Protein AF-A0A8J6EBF2-F1 (afdb_monomer)

Solvent-accessible surface area (backbone atoms only — not comparable to full-atom values): 12807 Å² total; per-residue (Å²): 137,85,84,81,81,80,80,80,77,78,78,72,75,75,70,76,76,70,51,72,82,44,42,64,33,52,6,48,46,52,35,49,52,37,60,69,44,47,62,85,55,97,62,67,37,19,37,41,39,54,35,36,52,66,49,37,49,63,51,49,40,70,70,53,51,50,55,56,46,73,70,47,63,38,69,55,42,42,53,33,21,73,74,48,38,73,31,79,50,69,48,40,34,34,21,24,48,35,80,40,78,41,99,86,71,47,80,46,70,48,50,17,66,39,55,43,56,38,52,85,101,62,10,54,51,43,53,38,60,73,33,70,74,61,47,20,24,39,42,38,42,25,48,41,35,76,42,61,88,41,34,41,21,82,94,38,96,51,20,42,51,60,50,47,69,70,84,49,62,65,87,78,39,76,35,46,36,34,36,20,40,38,68,30,77,88,52,68,86,44,63,59,67,62,50,47,56,36,49,51,57,38,36,77,77,23,47,36,32,31,28,80,44,51,61,38,41,60,31,61,56,96,88,41,76,37,61,72,56,71,52,130

Radius of gyration: 19.83 Å; Cα contacts (8 Å, |Δi|>4): 413; chains: 1; bounding box: 79×40×60 Å

Structure (mmCIF, N/CA/C/O backbone):
data_AF-A0A8J6EBF2-F1
#
_entry.id   AF-A0A8J6EBF2-F1
#
loop_
_atom_site.group_PDB
_atom_site.id
_atom_site.type_symbol
_atom_site.label_atom_id
_atom_site.label_alt_id
_atom_site.label_comp_id
_atom_site.label_asym_id
_atom_site.label_entity_id
_atom_site.label_seq_id
_atom_site.pdbx_PDB_ins_code
_atom_site.Cartn_x
_atom_site.Cartn_y
_atom_site.Cartn_z
_atom_site.occupancy
_atom_site.B_iso_or_equiv
_atom_site.auth_seq_id
_atom_site.auth_comp_id
_atom_site.auth_asym_id
_atom_site.auth_atom_id
_atom_site.pdbx_PDB_model_num
ATOM 1 N N . MET A 1 1 ? -59.201 14.664 33.087 1.00 39.03 1 MET A N 1
ATOM 2 C CA . MET A 1 1 ? -57.952 15.351 32.695 1.00 39.03 1 MET A CA 1
ATOM 3 C C . MET A 1 1 ? -56.908 14.286 32.394 1.00 39.03 1 MET A C 1
ATOM 5 O O . MET A 1 1 ? -56.433 13.642 33.316 1.00 39.03 1 MET A O 1
ATOM 9 N N . ARG A 1 2 ? -56.659 13.997 31.110 1.00 37.78 2 ARG A N 1
ATOM 10 C CA . ARG A 1 2 ? -55.640 13.030 30.673 1.00 37.78 2 ARG A CA 1
ATOM 11 C C . ARG A 1 2 ? -54.319 13.779 30.518 1.00 37.78 2 ARG A C 1
ATOM 13 O O . ARG A 1 2 ? -54.259 14.737 29.756 1.00 37.78 2 ARG A O 1
ATOM 20 N N . HIS A 1 3 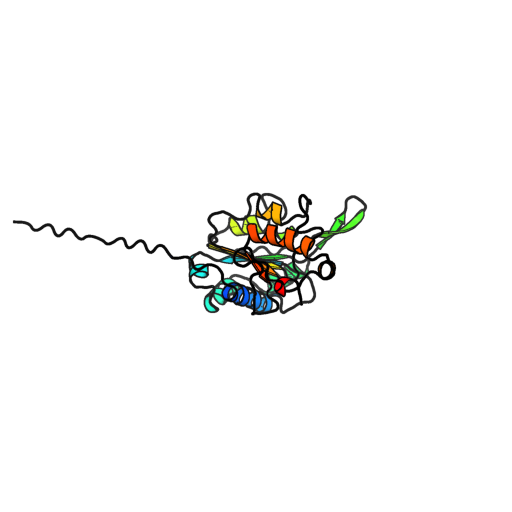? -53.302 13.376 31.270 1.00 39.72 3 HIS A N 1
ATOM 21 C CA . HIS A 1 3 ? -51.941 13.868 31.103 1.00 39.72 3 HIS A CA 1
ATOM 22 C C . HIS A 1 3 ? -51.264 13.085 29.982 1.00 39.72 3 HIS A C 1
ATOM 24 O O . HIS A 1 3 ? -51.039 11.882 30.093 1.00 39.72 3 HIS A O 1
ATOM 30 N N . THR A 1 4 ? -50.976 13.780 28.888 1.00 43.22 4 THR A N 1
ATOM 31 C CA . THR A 1 4 ? -50.130 13.290 27.805 1.00 43.22 4 THR A CA 1
ATOM 32 C C . THR A 1 4 ? -48.681 13.474 28.245 1.00 43.22 4 THR A C 1
ATOM 34 O O . THR A 1 4 ? -48.179 14.594 28.274 1.00 43.22 4 THR A O 1
ATOM 37 N N . ILE A 1 5 ? -48.018 12.387 28.643 1.00 48.09 5 ILE A N 1
ATOM 38 C CA . ILE A 1 5 ? -46.570 12.376 28.867 1.00 48.09 5 ILE A CA 1
ATOM 39 C C . ILE A 1 5 ? -45.918 12.322 27.486 1.00 48.09 5 ILE A C 1
ATOM 41 O O . ILE A 1 5 ? -45.990 11.312 26.790 1.00 48.09 5 ILE A O 1
ATOM 45 N N . LEU A 1 6 ? -45.335 13.445 27.076 1.00 44.88 6 LEU A N 1
ATOM 46 C CA . LEU A 1 6 ? -44.522 13.552 25.875 1.00 44.88 6 LEU A CA 1
ATOM 47 C C . LEU A 1 6 ? -43.132 12.992 26.211 1.00 44.88 6 LEU A C 1
ATOM 49 O O . LEU A 1 6 ? -42.289 13.685 26.779 1.00 44.88 6 LEU A O 1
ATOM 53 N N . THR A 1 7 ? -42.903 11.712 25.929 1.00 51.19 7 THR A N 1
ATOM 54 C CA . THR A 1 7 ? -41.581 11.089 26.048 1.00 51.19 7 THR A CA 1
ATOM 55 C C . THR A 1 7 ? -40.681 11.647 24.948 1.00 51.19 7 THR A C 1
ATOM 57 O O . THR A 1 7 ? -40.741 11.230 23.792 1.00 51.19 7 THR A O 1
ATOM 60 N N . LEU A 1 8 ? -39.859 12.631 25.313 1.00 44.47 8 LEU A N 1
ATOM 61 C CA . LEU A 1 8 ? -38.777 13.161 24.494 1.00 44.47 8 LEU A CA 1
ATOM 62 C C . LEU A 1 8 ? -37.697 12.068 24.380 1.00 44.47 8 LEU A C 1
ATOM 64 O O . LEU A 1 8 ? -36.791 11.971 25.206 1.00 44.47 8 LEU A O 1
ATOM 68 N N . LEU A 1 9 ? -37.840 11.182 23.392 1.00 48.22 9 LEU A N 1
ATOM 69 C CA . LEU A 1 9 ? -36.795 10.248 22.981 1.00 48.22 9 LEU A CA 1
ATOM 70 C C . LEU A 1 9 ? -35.624 11.077 22.455 1.00 48.22 9 LEU A C 1
ATOM 72 O O . LEU A 1 9 ? -35.619 11.539 21.316 1.00 48.22 9 LEU A O 1
ATOM 76 N N . CYS A 1 10 ? -34.653 11.292 23.336 1.00 44.84 10 CYS A N 1
ATOM 77 C CA . CYS A 1 10 ? -33.341 11.810 23.010 1.00 44.84 10 CYS A CA 1
ATOM 78 C C . CYS A 1 10 ? -32.687 10.807 22.047 1.00 44.84 10 CYS A C 1
ATOM 80 O O . CYS A 1 10 ? -32.039 9.850 22.468 1.00 44.84 10 CYS A O 1
ATOM 82 N N . LEU A 1 11 ? -32.915 10.992 20.743 1.00 43.38 11 LEU A N 1
ATOM 83 C CA . LEU A 1 11 ? -32.069 10.458 19.684 1.00 43.38 11 LEU A CA 1
ATOM 84 C C . LEU A 1 11 ? -30.725 11.164 19.828 1.00 43.38 11 LEU A C 1
ATOM 86 O O . LEU A 1 11 ? -30.407 12.125 19.130 1.00 43.38 11 LEU A O 1
ATOM 90 N N . TRP A 1 12 ? -29.958 10.706 20.813 1.00 44.56 12 TRP A N 1
ATOM 91 C CA . TRP A 1 12 ? -28.536 10.931 20.876 1.00 44.56 12 TRP A CA 1
ATOM 92 C C . TRP A 1 12 ? -27.981 10.154 19.692 1.00 44.56 12 TRP A C 1
ATOM 94 O O . TRP A 1 12 ? -27.706 8.957 19.758 1.00 44.56 12 TRP A O 1
ATOM 104 N N . SER A 1 13 ? -27.951 10.832 18.550 1.00 43.75 13 SER A N 1
ATOM 105 C CA . SER A 1 13 ? -27.127 10.471 17.421 1.00 43.75 13 SER A CA 1
ATOM 106 C C . SER A 1 13 ? -25.719 10.353 17.985 1.00 43.75 13 SER A C 1
ATOM 108 O O . SER A 1 13 ? -25.018 11.356 18.113 1.00 43.75 13 SER A O 1
ATOM 110 N N . CYS A 1 14 ? -25.319 9.144 18.385 1.00 47.34 14 CYS A N 1
ATOM 111 C CA . CYS A 1 14 ? -23.920 8.779 18.474 1.00 47.34 14 CYS A CA 1
ATOM 112 C C . CYS A 1 14 ? -23.381 8.990 17.064 1.00 47.34 14 CYS A C 1
ATOM 114 O O . CYS A 1 14 ? -23.392 8.089 16.228 1.00 47.34 14 CYS A O 1
ATOM 116 N N . ILE A 1 15 ? -22.969 10.223 16.776 1.00 51.66 15 ILE A N 1
ATOM 117 C CA . ILE A 1 15 ? -21.979 10.492 15.759 1.00 51.66 15 ILE A CA 1
ATOM 118 C C . ILE A 1 15 ? -20.800 9.684 16.272 1.00 51.66 15 ILE A C 1
ATOM 120 O O . ILE A 1 15 ? -20.135 10.103 17.217 1.00 51.66 15 ILE A O 1
ATOM 124 N N . LEU A 1 16 ? -20.646 8.463 15.753 1.00 51.97 16 LEU A N 1
ATOM 125 C CA . LEU A 1 16 ? -19.446 7.669 15.936 1.00 51.97 16 LEU A CA 1
ATOM 126 C C . LEU A 1 16 ? -18.312 8.606 15.535 1.00 51.97 16 LEU A C 1
ATOM 128 O O . LEU A 1 16 ? -18.129 8.889 14.351 1.00 51.97 16 LEU A O 1
ATOM 132 N N . GLN A 1 17 ? -17.641 9.193 16.526 1.00 52.22 17 GLN A N 1
ATOM 133 C CA . GLN A 1 17 ? -16.432 9.951 16.290 1.00 52.22 17 GLN A CA 1
ATOM 134 C C . GLN A 1 17 ? -15.427 8.916 15.831 1.00 52.22 17 GLN A C 1
ATOM 136 O O . GLN A 1 17 ? -14.888 8.146 16.622 1.00 52.22 17 GLN A O 1
ATOM 141 N N . VAL A 1 18 ? -15.274 8.844 14.517 1.00 57.03 18 VAL A N 1
ATOM 142 C CA . VAL A 1 18 ? -14.306 7.965 13.895 1.00 57.03 18 VAL A CA 1
ATOM 143 C C . VAL A 1 18 ? -12.942 8.454 14.340 1.00 57.03 18 VAL A C 1
ATOM 145 O O . VAL A 1 18 ? -12.570 9.601 14.086 1.00 57.03 18 VAL A O 1
ATOM 148 N N . THR A 1 19 ? -12.213 7.591 15.029 1.00 68.81 19 THR A N 1
ATOM 149 C CA . THR A 1 19 ? -10.825 7.829 15.391 1.00 68.81 19 THR A CA 1
ATOM 150 C C . THR A 1 19 ? -9.968 7.652 14.135 1.00 68.81 19 THR A C 1
ATOM 152 O O . THR A 1 19 ? -9.990 6.578 13.528 1.00 68.81 19 THR A O 1
ATOM 155 N N . PRO A 1 20 ? -9.224 8.686 13.697 1.00 85.62 20 PRO A N 1
ATOM 156 C CA . PRO A 1 20 ? -8.279 8.529 12.600 1.00 85.62 20 PRO A CA 1
ATOM 157 C C . PRO A 1 20 ? -7.250 7.432 12.907 1.00 85.62 20 PRO A C 1
ATOM 159 O O . PRO A 1 20 ? -6.897 7.181 14.064 1.00 85.62 20 PRO A O 1
ATOM 162 N N . LEU A 1 21 ? -6.732 6.787 11.866 1.00 93.38 21 LEU A N 1
ATOM 163 C CA . LEU A 1 21 ? -5.609 5.871 11.957 1.00 93.38 21 LEU A CA 1
ATOM 164 C C . LEU A 1 21 ? -4.382 6.620 12.487 1.00 93.38 21 LEU A C 1
ATOM 166 O O . LEU A 1 21 ? -3.811 7.500 11.837 1.00 93.38 21 LEU A O 1
ATOM 170 N N . THR A 1 22 ? -3.958 6.234 13.684 1.00 95.38 22 THR A N 1
ATOM 171 C CA . THR A 1 22 ? -2.720 6.698 14.300 1.00 95.38 22 THR A CA 1
ATOM 172 C C . THR A 1 22 ? -1.547 5.847 13.824 1.00 95.38 22 THR A C 1
ATOM 174 O O . THR A 1 22 ? -1.714 4.758 13.266 1.00 95.38 22 THR A O 1
ATOM 177 N N . GLU A 1 23 ? -0.335 6.316 14.091 1.00 97.06 23 GLU A N 1
ATOM 178 C CA . GLU A 1 23 ? 0.897 5.558 13.908 1.00 97.06 23 GLU A CA 1
ATOM 179 C C . GLU A 1 23 ? 0.840 4.203 14.630 1.00 97.06 23 GLU A C 1
ATOM 181 O O . GLU A 1 23 ? 1.284 3.196 14.081 1.00 97.06 23 GLU A O 1
ATOM 186 N N . GLU A 1 24 ? 0.243 4.154 15.824 1.00 96.44 24 GLU A N 1
ATOM 187 C CA . GLU A 1 24 ? 0.079 2.921 16.598 1.00 96.44 24 GLU A CA 1
ATOM 188 C C . GLU A 1 24 ? -0.880 1.938 15.909 1.00 96.44 24 GLU A C 1
ATOM 190 O O . GLU A 1 24 ? -0.590 0.741 15.835 1.00 96.44 24 GLU A O 1
ATOM 195 N N . HIS A 1 25 ? -2.007 2.420 15.370 1.00 96.50 25 HIS A N 1
ATOM 196 C CA . HIS A 1 25 ? -2.958 1.579 14.634 1.00 96.50 25 HIS A CA 1
ATOM 197 C C . HIS A 1 25 ? -2.294 0.957 13.398 1.00 96.50 25 HIS A C 1
ATOM 199 O O . HIS A 1 25 ? -2.348 -0.260 13.201 1.00 96.50 25 HIS A O 1
ATOM 205 N N . VAL A 1 26 ? -1.622 1.786 12.591 1.00 97.69 26 VAL A N 1
ATOM 206 C CA . VAL A 1 26 ? -0.942 1.342 11.366 1.00 97.69 26 VAL A CA 1
ATOM 207 C C . VAL A 1 26 ? 0.214 0.399 11.699 1.00 97.69 26 VAL A C 1
ATOM 209 O O . VAL A 1 26 ? 0.353 -0.645 11.059 1.00 97.69 26 VAL A O 1
ATOM 212 N N . GLY A 1 27 ? 1.011 0.708 12.722 1.00 97.38 27 GLY A N 1
ATOM 213 C CA . GLY A 1 27 ? 2.155 -0.105 13.136 1.00 97.38 27 GLY A CA 1
ATOM 214 C C . GLY A 1 27 ? 1.764 -1.465 13.669 1.00 97.38 27 GLY A C 1
ATOM 215 O O . GLY A 1 27 ? 2.301 -2.476 13.220 1.00 97.38 27 GLY A O 1
ATOM 216 N N . ARG A 1 28 ? 0.760 -1.521 14.545 1.00 97.00 28 ARG A N 1
ATOM 217 C CA . ARG A 1 28 ? 0.231 -2.787 15.062 1.00 97.00 28 ARG A CA 1
ATOM 218 C C . ARG A 1 28 ? -0.312 -3.663 13.940 1.00 97.00 28 ARG A C 1
ATOM 220 O O . ARG A 1 28 ? 0.045 -4.836 13.865 1.00 97.00 28 ARG A O 1
ATOM 227 N N . ALA A 1 29 ? -1.149 -3.097 13.067 1.00 97.38 29 ALA A N 1
ATOM 228 C CA . ALA A 1 29 ? -1.748 -3.836 11.965 1.00 97.38 29 ALA A CA 1
ATOM 229 C C . ALA A 1 29 ? -0.672 -4.360 11.009 1.00 97.38 29 ALA A C 1
ATOM 231 O O . ALA A 1 29 ? -0.606 -5.561 10.753 1.00 97.38 29 ALA A O 1
ATOM 232 N N . THR A 1 30 ? 0.198 -3.480 10.513 1.00 96.69 30 THR A N 1
ATOM 233 C CA . THR A 1 30 ? 1.202 -3.854 9.508 1.00 96.69 30 THR A CA 1
ATOM 234 C C . THR A 1 30 ? 2.207 -4.866 10.033 1.00 96.69 30 THR A C 1
ATOM 236 O O . THR A 1 30 ? 2.460 -5.869 9.368 1.00 96.69 30 THR A O 1
ATOM 239 N N . TYR A 1 31 ? 2.692 -4.675 11.259 1.00 96.25 31 TYR A N 1
ATOM 240 C CA . TYR A 1 31 ? 3.559 -5.642 11.916 1.00 96.25 31 TYR A CA 1
ATOM 241 C C . TYR A 1 31 ? 2.861 -6.991 12.105 1.00 96.25 31 TYR A C 1
ATOM 243 O O . TYR A 1 31 ? 3.439 -8.027 11.793 1.00 96.25 31 TYR A O 1
ATOM 251 N N . TYR A 1 32 ? 1.606 -7.004 12.562 1.00 96.75 32 TYR A N 1
ATOM 252 C CA . TYR A 1 32 ? 0.869 -8.250 12.752 1.00 96.75 32 TYR A CA 1
ATOM 253 C C . TYR A 1 32 ? 0.694 -9.023 11.435 1.00 96.75 32 TYR A C 1
ATOM 255 O O . TYR A 1 32 ? 1.038 -10.203 11.377 1.00 96.75 32 TYR A O 1
ATOM 263 N N . PHE A 1 33 ? 0.221 -8.372 10.366 1.00 96.06 33 PHE A N 1
ATOM 264 C CA . PHE A 1 33 ? 0.046 -9.024 9.061 1.00 96.06 33 PHE A CA 1
ATOM 265 C C . PHE A 1 33 ? 1.369 -9.526 8.476 1.00 96.06 33 PHE A C 1
ATOM 267 O O . PHE A 1 33 ? 1.426 -10.668 8.014 1.00 96.06 33 PHE A O 1
ATOM 274 N N . ASP A 1 34 ? 2.434 -8.722 8.546 1.00 93.88 34 ASP A N 1
ATOM 275 C CA . ASP A 1 34 ? 3.767 -9.157 8.132 1.00 93.88 34 ASP A CA 1
ATOM 276 C C . ASP A 1 34 ? 4.211 -10.396 8.921 1.00 93.88 34 ASP A C 1
ATOM 278 O O . ASP A 1 34 ? 4.542 -11.407 8.310 1.00 93.88 34 ASP A O 1
ATOM 282 N N . GLN A 1 35 ? 4.129 -10.400 10.253 1.00 93.31 35 GLN A N 1
ATOM 283 C CA . GLN A 1 35 ? 4.569 -11.543 11.063 1.00 93.31 35 GLN A CA 1
ATOM 284 C C . GLN A 1 35 ? 3.742 -12.818 10.839 1.00 93.31 35 GLN A C 1
ATOM 286 O O . GLN A 1 35 ? 4.292 -13.921 10.881 1.00 93.31 35 GLN A O 1
ATOM 291 N N . GLN A 1 36 ? 2.437 -12.702 10.590 1.00 95.12 36 GLN A N 1
ATOM 292 C CA . GLN A 1 36 ? 1.593 -13.879 10.364 1.00 95.12 36 GLN A CA 1
ATOM 293 C C . GLN A 1 36 ? 1.764 -14.477 8.963 1.00 95.12 36 GLN A C 1
ATOM 295 O O . GLN A 1 36 ? 1.732 -15.699 8.819 1.00 95.12 36 GLN A O 1
ATOM 300 N N . ILE A 1 37 ? 1.955 -13.639 7.941 1.00 94.31 37 ILE A N 1
ATOM 301 C CA . ILE A 1 37 ? 1.936 -14.074 6.538 1.00 94.31 37 ILE A CA 1
ATOM 302 C C . ILE A 1 37 ? 3.348 -14.149 5.960 1.00 94.31 37 ILE A C 1
ATOM 304 O O . ILE A 1 37 ? 3.751 -15.176 5.413 1.00 94.31 37 ILE A O 1
ATOM 308 N N . PHE A 1 38 ? 4.102 -13.057 6.067 1.00 90.50 38 PHE A N 1
ATOM 309 C CA . PHE A 1 38 ? 5.322 -12.846 5.296 1.00 90.50 38 PHE A CA 1
ATOM 310 C C . PHE A 1 38 ? 6.600 -13.052 6.103 1.00 90.50 38 PHE A C 1
ATOM 312 O O . PHE A 1 38 ? 7.620 -13.311 5.490 1.00 90.50 38 PHE A O 1
ATOM 319 N N . ARG A 1 39 ? 6.591 -12.975 7.439 1.00 85.00 39 ARG A N 1
ATOM 320 C CA . ARG A 1 39 ? 7.741 -13.221 8.335 1.00 85.00 39 ARG A CA 1
ATOM 321 C C . ARG A 1 39 ? 9.067 -12.630 7.827 1.00 85.00 39 ARG A C 1
ATOM 323 O O . ARG A 1 39 ? 10.092 -13.308 7.884 1.00 85.00 39 ARG A O 1
ATOM 330 N N . ASN A 1 40 ? 9.065 -11.401 7.303 1.00 66.19 40 ASN A N 1
ATOM 331 C CA . ASN A 1 40 ? 10.261 -10.759 6.731 1.00 66.19 40 ASN A CA 1
ATOM 332 C C . ASN A 1 40 ? 10.945 -11.550 5.592 1.00 66.19 40 ASN A C 1
ATOM 334 O O . ASN A 1 40 ? 12.171 -11.555 5.476 1.00 66.19 40 ASN A O 1
ATOM 338 N N . GLN A 1 41 ? 10.170 -12.256 4.769 1.00 68.19 41 GLN A N 1
ATOM 339 C CA . GLN A 1 41 ? 10.675 -13.032 3.634 1.00 68.19 41 GLN A CA 1
ATOM 340 C C . GLN A 1 41 ? 11.335 -12.160 2.546 1.00 68.19 41 GLN A C 1
ATOM 342 O O . GLN A 1 41 ? 11.192 -10.943 2.499 1.00 68.19 41 GLN A O 1
ATOM 347 N N . TRP A 1 42 ? 12.082 -12.827 1.664 1.00 62.69 42 TRP A N 1
ATOM 348 C CA . TRP A 1 42 ? 13.264 -12.313 0.956 1.00 62.69 42 TRP A CA 1
ATOM 349 C C . TRP A 1 42 ? 12.959 -11.457 -0.284 1.00 62.69 42 TRP A C 1
ATOM 351 O O . TRP A 1 42 ? 13.880 -10.988 -0.948 1.00 62.69 42 TRP A O 1
ATOM 361 N N . ALA A 1 43 ? 11.682 -11.274 -0.616 1.00 76.06 43 ALA A N 1
ATOM 362 C CA . ALA A 1 43 ? 11.237 -10.585 -1.821 1.00 76.06 43 ALA A CA 1
ATOM 363 C C . ALA A 1 43 ? 10.374 -9.369 -1.474 1.00 76.06 43 ALA A C 1
ATOM 365 O O . ALA A 1 43 ? 9.650 -9.367 -0.481 1.00 76.06 43 ALA A O 1
ATOM 366 N N . GLN A 1 44 ? 10.434 -8.342 -2.324 1.00 90.12 44 GLN A N 1
ATOM 367 C CA . GLN A 1 44 ? 9.489 -7.226 -2.294 1.00 90.12 44 GLN A CA 1
ATOM 368 C C . GLN A 1 44 ? 8.055 -7.762 -2.385 1.00 90.12 44 GLN A C 1
ATOM 370 O O . GLN A 1 44 ? 7.780 -8.694 -3.140 1.00 90.12 44 GLN A O 1
ATOM 375 N N . TYR A 1 45 ? 7.140 -7.162 -1.634 1.00 95.81 45 TYR A N 1
ATOM 376 C CA . TYR A 1 45 ? 5.716 -7.458 -1.714 1.00 95.81 45 TYR A CA 1
ATOM 377 C C . TYR A 1 45 ? 4.905 -6.243 -1.271 1.00 95.81 45 TYR A C 1
ATOM 379 O O . TYR A 1 45 ? 5.416 -5.345 -0.597 1.00 95.81 45 TYR A O 1
ATOM 387 N N . ALA A 1 46 ? 3.628 -6.245 -1.632 1.00 97.56 46 ALA A N 1
ATOM 388 C CA . ALA A 1 46 ? 2.653 -5.289 -1.147 1.00 97.56 46 ALA A CA 1
ATOM 389 C C . ALA A 1 46 ? 1.321 -5.992 -0.876 1.00 97.56 46 ALA A C 1
ATOM 391 O O . ALA A 1 46 ? 1.001 -7.010 -1.498 1.00 97.56 46 ALA A O 1
ATOM 392 N N . TYR A 1 47 ? 0.535 -5.440 0.040 1.00 98.12 47 TYR A N 1
ATOM 393 C CA . TYR A 1 47 ? -0.834 -5.877 0.280 1.00 98.12 47 TYR A CA 1
ATOM 394 C C . TYR A 1 47 ? -1.739 -4.691 0.579 1.00 98.12 47 TYR A C 1
ATOM 396 O O . TYR A 1 47 ? -1.309 -3.652 1.077 1.00 98.12 47 TYR A O 1
ATOM 404 N N . PHE A 1 48 ? -3.022 -4.873 0.310 1.00 98.19 48 PHE A N 1
ATOM 405 C CA . PHE A 1 48 ? -4.064 -3.931 0.672 1.00 98.19 48 PHE A CA 1
ATOM 406 C C . PHE A 1 48 ? -5.089 -4.664 1.523 1.00 98.19 48 PHE A C 1
ATOM 408 O O . PHE A 1 48 ? -5.634 -5.682 1.095 1.00 98.19 48 PHE A O 1
ATOM 415 N N . VAL A 1 49 ? -5.341 -4.156 2.724 1.00 98.06 49 VAL A N 1
ATOM 416 C CA . VAL A 1 49 ? -6.303 -4.720 3.672 1.00 98.06 49 VAL A CA 1
ATOM 417 C C . VAL A 1 49 ? -7.380 -3.690 3.983 1.00 98.06 49 VAL A C 1
ATOM 419 O O . VAL A 1 49 ? -7.093 -2.500 4.140 1.00 98.06 49 VAL A O 1
ATOM 422 N N . LYS A 1 50 ? -8.629 -4.153 4.061 1.00 96.50 50 LYS A N 1
ATOM 423 C CA . LYS A 1 50 ? -9.768 -3.326 4.468 1.00 96.50 50 LYS A CA 1
ATOM 424 C C . LYS A 1 50 ? -10.315 -3.749 5.827 1.00 96.50 50 LYS A C 1
ATOM 426 O O . LYS A 1 50 ? -10.317 -4.934 6.172 1.00 96.50 50 LYS A O 1
ATOM 431 N N . PHE A 1 51 ? -10.840 -2.763 6.542 1.00 96.56 51 PHE A N 1
ATOM 432 C CA . PHE A 1 51 ? -11.519 -2.899 7.825 1.00 96.56 51 PHE A CA 1
ATOM 433 C C . PHE A 1 51 ? -12.876 -2.205 7.756 1.00 96.56 51 PHE A C 1
ATOM 435 O O . PHE A 1 51 ? -13.034 -1.230 7.028 1.00 96.56 51 PHE A O 1
ATOM 442 N N . THR A 1 52 ? -13.864 -2.708 8.482 1.00 95.38 52 THR A N 1
ATOM 443 C CA . THR A 1 52 ? -15.181 -2.087 8.674 1.00 95.38 52 THR A CA 1
ATOM 444 C C . THR A 1 52 ? -15.074 -0.847 9.560 1.00 95.38 52 THR A C 1
ATOM 446 O O . THR A 1 52 ? -14.100 -0.677 10.287 1.00 95.38 52 THR A O 1
ATOM 449 N N . GLY A 1 53 ? -16.092 0.019 9.535 1.00 93.38 53 GLY A N 1
ATOM 450 C CA . GLY A 1 53 ? -16.111 1.228 10.372 1.00 93.38 53 GLY A CA 1
ATOM 451 C C . GLY A 1 53 ? -16.010 0.942 11.874 1.00 93.38 53 GLY A C 1
ATOM 452 O O . GLY A 1 53 ? -15.354 1.694 12.590 1.00 93.38 53 GLY A O 1
ATOM 453 N N . GLU A 1 54 ? -16.596 -0.162 12.344 1.00 92.88 54 GLU A N 1
ATOM 454 C CA . GLU A 1 54 ? -16.508 -0.599 13.743 1.00 92.88 54 GLU A CA 1
ATOM 455 C C . GLU A 1 54 ? -15.077 -1.010 14.115 1.00 92.88 54 GLU A C 1
ATOM 457 O O . GLU A 1 54 ? -14.521 -0.513 15.093 1.00 92.88 54 GLU A O 1
ATOM 462 N N . GLU A 1 55 ? -14.441 -1.842 13.285 1.00 95.06 55 GLU A N 1
ATOM 463 C CA . GLU A 1 55 ? -13.055 -2.285 13.485 1.00 95.06 55 GLU A CA 1
ATOM 464 C C . GLU A 1 55 ? -12.073 -1.100 13.510 1.00 95.06 55 GLU A C 1
ATOM 466 O O . GLU A 1 55 ? -11.159 -1.068 14.337 1.00 95.06 55 GLU A O 1
ATOM 471 N N . CYS A 1 56 ? -12.284 -0.107 12.640 1.00 93.94 56 CYS A N 1
ATOM 472 C CA . CYS A 1 56 ? -11.478 1.113 12.592 1.00 93.94 56 CYS A CA 1
ATOM 473 C C . CYS A 1 56 ? -11.673 1.978 13.837 1.00 93.94 56 CYS A C 1
ATOM 475 O O . CYS A 1 56 ? -10.696 2.382 14.462 1.00 93.94 56 CYS A O 1
ATOM 477 N N . SER A 1 57 ? -12.930 2.214 14.225 1.00 90.19 57 SER A N 1
ATOM 478 C CA . SER A 1 57 ? -13.276 3.050 15.384 1.00 90.19 57 SER A CA 1
ATOM 479 C C . SER A 1 57 ? -12.787 2.432 16.701 1.00 90.19 57 SER A C 1
ATOM 481 O O . SER A 1 57 ? -12.439 3.150 17.636 1.00 90.19 57 SER A O 1
ATOM 483 N N . GLY A 1 58 ? -12.690 1.099 16.753 1.00 88.75 58 GLY A N 1
ATOM 484 C CA . GLY A 1 58 ? -12.072 0.348 17.846 1.00 88.75 58 GLY A CA 1
ATOM 485 C C . GLY A 1 58 ? -10.541 0.428 17.907 1.00 88.75 58 GLY A C 1
ATOM 486 O O . GLY A 1 58 ? -9.948 -0.198 18.783 1.00 88.75 58 GLY A O 1
ATOM 487 N N . GLY A 1 59 ? -9.881 1.156 16.999 1.00 90.44 59 GLY A N 1
ATOM 488 C CA . GLY A 1 59 ? -8.431 1.374 17.013 1.00 90.44 59 GLY A CA 1
ATOM 489 C C . GLY A 1 59 ? -7.594 0.176 16.557 1.00 90.44 59 GLY A C 1
ATOM 490 O O . GLY A 1 59 ? -6.431 0.049 16.942 1.00 90.44 59 GLY A O 1
ATOM 491 N N . LEU A 1 60 ? -8.174 -0.732 15.759 1.00 94.31 60 LEU A N 1
ATOM 492 C CA . LEU A 1 60 ? -7.485 -1.921 15.234 1.00 94.31 60 LEU A CA 1
ATOM 493 C C . LEU A 1 60 ? -6.751 -2.725 16.327 1.00 94.31 60 LEU A C 1
ATOM 495 O O . LEU A 1 60 ? -5.582 -3.092 16.182 1.00 94.31 60 LEU A O 1
ATOM 499 N N . GLN A 1 61 ? -7.434 -2.983 17.446 1.00 95.19 61 GLN A N 1
ATOM 500 C CA . GLN A 1 61 ? -6.895 -3.787 18.545 1.00 95.19 61 GLN A CA 1
ATOM 501 C C . GLN A 1 61 ? -6.510 -5.206 18.100 1.00 95.19 61 GLN A C 1
ATOM 503 O O . GLN A 1 61 ? -6.951 -5.713 17.070 1.00 95.19 61 GLN A O 1
ATOM 508 N N . LEU A 1 62 ? -5.674 -5.883 18.892 1.00 95.62 62 LEU A N 1
ATOM 509 C CA . LEU A 1 62 ? -5.119 -7.187 18.513 1.00 95.62 62 LEU A CA 1
ATOM 510 C C . LEU A 1 62 ? -6.197 -8.253 18.251 1.00 95.62 62 LEU A C 1
ATOM 512 O O . LEU A 1 62 ? -6.065 -9.016 17.300 1.00 95.62 62 LEU A O 1
ATOM 516 N N . ASN A 1 63 ? -7.265 -8.287 19.047 1.00 96.62 63 ASN A N 1
ATOM 517 C CA . ASN A 1 63 ? -8.401 -9.191 18.840 1.00 96.62 63 ASN A CA 1
ATOM 518 C C . ASN A 1 63 ? -9.110 -8.937 17.497 1.00 96.62 63 ASN A C 1
ATOM 520 O O . ASN A 1 63 ? -9.454 -9.886 16.798 1.00 96.62 63 ASN A O 1
ATOM 524 N N . VAL A 1 64 ? -9.262 -7.669 17.100 1.00 96.19 64 VAL A N 1
ATOM 525 C CA . VAL A 1 64 ? -9.789 -7.288 15.782 1.00 96.19 64 VAL A CA 1
ATOM 526 C C . VAL A 1 64 ? -8.867 -7.799 14.676 1.00 96.19 64 VAL A C 1
ATOM 528 O O . VAL A 1 64 ? -9.322 -8.441 13.733 1.00 96.19 64 VAL A O 1
ATOM 531 N N . LEU A 1 65 ? -7.555 -7.585 14.804 1.00 97.50 65 LEU A N 1
ATOM 532 C CA . LEU A 1 65 ? -6.579 -8.068 13.821 1.00 97.50 65 LEU A CA 1
ATOM 533 C C . LEU A 1 65 ? -6.585 -9.599 13.706 1.00 97.50 65 LEU A C 1
ATOM 535 O O . LEU A 1 65 ? -6.531 -10.125 12.595 1.00 97.50 65 LEU A O 1
ATOM 539 N N . GLN A 1 66 ? -6.705 -10.311 14.829 1.00 97.31 66 GLN A N 1
ATOM 540 C CA . GLN A 1 66 ? -6.846 -11.769 14.872 1.00 97.31 66 GLN A CA 1
ATOM 541 C C . GLN A 1 66 ? -8.123 -12.239 14.169 1.00 97.31 66 GLN A C 1
ATOM 543 O O . GLN A 1 66 ? -8.073 -13.187 13.389 1.00 97.31 66 GLN A O 1
ATOM 548 N N . GLN A 1 67 ? -9.254 -11.563 14.385 1.00 95.88 67 GLN A N 1
ATOM 549 C CA . GLN A 1 67 ? -10.514 -11.875 13.710 1.00 95.88 67 GLN A CA 1
ATOM 550 C C . GLN A 1 67 ? -10.420 -11.653 12.194 1.00 95.88 67 GLN A C 1
ATOM 552 O O . GLN A 1 67 ? -10.837 -12.510 11.411 1.00 95.88 67 GLN A O 1
ATOM 557 N N . VAL A 1 68 ? -9.843 -10.529 11.757 1.00 96.12 68 VAL A N 1
ATOM 558 C CA . VAL A 1 68 ? -9.626 -10.259 10.327 1.00 96.12 68 VAL A CA 1
ATOM 559 C C . VAL A 1 68 ? -8.694 -11.305 9.720 1.00 96.12 68 VAL A C 1
ATOM 561 O O . VAL A 1 68 ? -8.993 -11.837 8.652 1.00 96.12 68 VAL A O 1
ATOM 564 N N . MET A 1 69 ? -7.609 -11.653 10.413 1.00 96.06 69 MET A N 1
ATOM 565 C CA . MET A 1 69 ? -6.683 -12.706 9.995 1.00 96.06 69 MET A CA 1
ATOM 566 C C . MET A 1 69 ? -7.334 -14.088 9.956 1.00 96.06 69 MET A C 1
ATOM 568 O O . MET A 1 69 ? -7.017 -14.870 9.073 1.00 96.06 69 MET A O 1
ATOM 572 N N . GLY A 1 70 ? -8.293 -14.385 10.835 1.00 94.56 70 GLY A N 1
ATOM 573 C CA . GLY A 1 70 ? -9.073 -15.625 10.779 1.00 94.56 70 GLY A CA 1
ATOM 574 C C . GLY A 1 70 ? -9.851 -15.802 9.467 1.00 94.56 70 GLY A C 1
ATOM 575 O O . GLY A 1 70 ? -10.179 -16.925 9.096 1.00 94.56 70 GLY A O 1
ATOM 576 N N . ASN A 1 71 ? -10.093 -14.711 8.731 1.00 91.62 71 ASN A N 1
ATOM 577 C CA . ASN A 1 71 ? -10.703 -14.711 7.397 1.00 91.62 71 ASN A CA 1
ATOM 578 C C . ASN A 1 71 ? -9.668 -14.677 6.255 1.00 91.62 71 ASN A C 1
ATOM 580 O O . ASN A 1 71 ? -10.028 -14.510 5.089 1.00 91.62 71 ASN A O 1
ATOM 584 N N . ILE A 1 72 ? -8.378 -14.787 6.574 1.00 95.19 72 ILE A N 1
ATOM 585 C CA . ILE A 1 72 ? -7.270 -14.758 5.624 1.00 95.19 72 ILE A CA 1
ATOM 586 C C . ILE A 1 72 ? -6.469 -16.046 5.795 1.00 95.19 72 ILE A C 1
ATOM 588 O O . ILE A 1 72 ? -5.861 -16.302 6.831 1.00 95.19 72 ILE A O 1
ATOM 592 N N . ASN A 1 73 ? -6.415 -16.861 4.745 1.00 94.88 73 ASN A N 1
ATOM 593 C CA . ASN A 1 73 ? -5.564 -18.042 4.759 1.00 94.88 73 ASN A CA 1
ATOM 594 C C . ASN A 1 73 ? -4.106 -17.625 4.505 1.00 94.88 73 ASN A C 1
ATOM 596 O O . ASN A 1 73 ? -3.668 -17.529 3.363 1.00 94.88 73 ASN A O 1
ATOM 600 N N . ALA A 1 74 ? -3.348 -17.374 5.575 1.00 95.12 74 ALA A N 1
ATOM 601 C CA . ALA A 1 74 ? -1.967 -16.891 5.493 1.00 95.12 74 ALA A CA 1
ATOM 602 C C . ALA A 1 74 ? -1.049 -17.787 4.636 1.00 95.12 74 ALA A C 1
ATOM 604 O O . ALA A 1 74 ? -0.216 -17.279 3.883 1.00 95.12 74 ALA A O 1
ATOM 605 N N . ALA A 1 75 ? -1.219 -19.113 4.708 1.00 95.38 75 ALA A N 1
ATOM 606 C CA . ALA A 1 75 ? -0.446 -20.051 3.896 1.00 95.38 75 ALA A CA 1
ATOM 607 C C . ALA A 1 75 ? -0.776 -19.910 2.403 1.00 95.38 75 ALA A C 1
ATOM 609 O O . ALA A 1 75 ? 0.121 -19.966 1.560 1.00 95.38 75 ALA A O 1
ATOM 610 N N . ASP A 1 76 ? -2.050 -19.685 2.083 1.00 96.75 76 ASP A N 1
ATOM 611 C CA . ASP A 1 76 ? -2.509 -19.466 0.717 1.00 96.75 76 ASP A CA 1
ATOM 612 C C . ASP A 1 76 ? -2.034 -18.126 0.143 1.00 96.75 76 ASP A C 1
ATOM 614 O O . ASP A 1 76 ? -1.538 -18.081 -0.986 1.00 96.75 76 ASP A O 1
ATOM 618 N N . VAL A 1 77 ? -2.084 -17.055 0.948 1.00 96.81 77 VAL A N 1
ATOM 619 C CA . VAL A 1 77 ? -1.511 -15.748 0.587 1.00 96.81 77 VAL A CA 1
ATOM 620 C C . VAL A 1 77 ? -0.038 -15.914 0.236 1.00 96.81 77 VAL A C 1
ATOM 622 O O . VAL A 1 77 ? 0.388 -15.534 -0.854 1.00 96.81 77 VAL A O 1
ATOM 625 N N . LEU A 1 78 ? 0.741 -16.522 1.136 1.00 94.94 78 LEU A N 1
ATOM 626 C CA . LEU A 1 78 ? 2.180 -16.679 0.953 1.00 94.94 78 LEU A CA 1
ATOM 627 C C . LEU A 1 78 ? 2.504 -17.521 -0.286 1.00 94.94 78 LEU A C 1
ATOM 629 O O . LEU A 1 78 ? 3.385 -17.156 -1.064 1.00 94.94 78 LEU A O 1
ATOM 633 N N . ARG A 1 79 ? 1.797 -18.638 -0.485 1.00 95.38 79 ARG A N 1
ATOM 634 C CA . ARG A 1 79 ? 1.972 -19.520 -1.646 1.00 95.38 79 ARG A CA 1
ATOM 635 C C . ARG A 1 79 ? 1.681 -18.789 -2.958 1.00 95.38 79 ARG A C 1
ATOM 637 O O . ARG A 1 79 ? 2.498 -18.861 -3.871 1.00 95.38 79 ARG A O 1
ATOM 644 N N . THR A 1 80 ? 0.559 -18.077 -3.029 1.00 96.56 80 THR A N 1
ATOM 645 C CA . THR A 1 80 ? 0.106 -17.362 -4.234 1.00 96.56 80 THR A CA 1
ATOM 646 C C . THR A 1 80 ? 1.038 -16.206 -4.587 1.00 96.56 80 THR A C 1
ATOM 648 O O . THR A 1 80 ? 1.476 -16.072 -5.727 1.00 96.56 80 THR A O 1
ATOM 651 N N . VAL A 1 81 ? 1.417 -15.404 -3.589 1.00 95.38 81 VAL A N 1
ATOM 652 C CA . VAL A 1 81 ? 2.338 -14.279 -3.782 1.00 95.38 81 VAL A CA 1
ATOM 653 C C . VAL A 1 81 ? 3.715 -14.770 -4.242 1.00 95.38 81 VAL A C 1
ATOM 655 O O . VAL A 1 81 ? 4.297 -14.192 -5.159 1.00 95.38 81 VAL A O 1
ATOM 658 N N . ARG A 1 82 ? 4.221 -15.872 -3.669 1.00 92.44 82 ARG A N 1
ATOM 659 C CA . ARG A 1 82 ? 5.506 -16.471 -4.071 1.00 92.44 82 ARG A CA 1
ATOM 660 C C . ARG A 1 82 ? 5.499 -17.064 -5.474 1.00 92.44 82 ARG A C 1
ATOM 662 O O . ARG A 1 82 ? 6.541 -17.054 -6.118 1.00 92.44 82 ARG A O 1
ATOM 669 N N . SER A 1 83 ? 4.365 -17.574 -5.955 1.00 92.81 83 SER A N 1
ATOM 670 C CA . SER A 1 83 ? 4.264 -18.063 -7.336 1.00 92.81 83 SER A CA 1
ATOM 671 C C . SER A 1 83 ? 4.183 -16.930 -8.363 1.00 92.81 83 SER A C 1
ATOM 673 O O . SER A 1 83 ? 4.054 -17.197 -9.553 1.00 92.81 83 SER A O 1
ATOM 675 N N . GLY A 1 84 ? 4.231 -15.669 -7.919 1.00 92.62 84 GLY A N 1
ATOM 676 C CA . GLY A 1 84 ? 4.098 -14.501 -8.777 1.00 92.62 84 GLY A CA 1
ATOM 677 C C . GLY A 1 84 ? 2.650 -14.177 -9.132 1.00 92.62 84 GLY A C 1
ATOM 678 O O . GLY A 1 84 ? 2.425 -13.265 -9.922 1.00 92.62 84 GLY A O 1
ATOM 679 N N . GLU A 1 85 ? 1.661 -14.848 -8.547 1.00 96.38 85 GLU A N 1
ATOM 680 C CA . GLU A 1 85 ? 0.244 -14.549 -8.760 1.00 96.38 85 GLU A CA 1
ATOM 681 C C . GLU A 1 85 ? -0.264 -13.509 -7.750 1.00 96.38 85 GLU A C 1
ATOM 683 O O . GLU A 1 85 ? 0.435 -13.132 -6.805 1.00 96.38 85 GLU A O 1
ATOM 688 N N . ILE A 1 86 ? -1.460 -12.972 -7.996 1.00 98.12 86 ILE A N 1
ATOM 689 C CA . ILE A 1 86 ? -2.112 -12.019 -7.091 1.00 98.12 86 ILE A CA 1
ATOM 690 C C . ILE A 1 86 ? -3.063 -12.805 -6.195 1.00 98.12 86 ILE A C 1
ATOM 692 O O . ILE A 1 86 ? -3.955 -13.492 -6.685 1.00 98.12 86 ILE A O 1
ATOM 696 N N . TYR A 1 87 ? -2.883 -12.696 -4.881 1.00 98.12 87 TYR A N 1
ATOM 697 C CA . TYR A 1 87 ? -3.867 -13.201 -3.932 1.00 98.12 87 TYR A CA 1
ATOM 698 C C . TYR A 1 87 ? -5.052 -12.239 -3.863 1.00 98.12 87 TYR A C 1
ATOM 700 O O . TYR A 1 87 ? -4.861 -11.041 -3.635 1.00 98.12 87 TYR A O 1
ATOM 708 N N . GLU A 1 88 ? -6.266 -12.771 -3.998 1.00 97.75 88 GLU A N 1
ATOM 709 C CA . GLU A 1 88 ? -7.510 -12.014 -3.891 1.00 97.75 88 GLU A CA 1
ATOM 710 C C . GLU A 1 88 ? -8.474 -12.664 -2.900 1.00 97.75 88 GLU A C 1
ATOM 712 O O . GLU A 1 88 ? -9.149 -13.642 -3.210 1.00 97.75 88 GLU A O 1
ATOM 717 N N . GLY A 1 89 ? -8.537 -12.106 -1.691 1.00 96.31 89 GLY A N 1
ATOM 718 C CA . GLY A 1 89 ? -9.498 -12.490 -0.663 1.00 96.31 89 GLY A CA 1
ATOM 719 C C . GLY A 1 89 ? -10.582 -11.433 -0.447 1.00 96.31 89 GLY A C 1
ATOM 720 O O . GLY A 1 89 ? -10.616 -10.387 -1.089 1.00 96.31 89 GLY A O 1
ATOM 721 N N . THR A 1 90 ? -11.456 -11.676 0.529 1.00 95.06 90 THR A N 1
ATOM 722 C CA . THR A 1 90 ? -12.556 -10.760 0.894 1.00 95.06 90 THR A CA 1
ATOM 723 C C . THR A 1 90 ? -12.127 -9.641 1.841 1.00 95.06 90 THR A C 1
ATOM 725 O O . THR A 1 90 ? -12.837 -8.650 1.999 1.00 95.06 90 THR A O 1
ATOM 728 N N . ARG A 1 91 ? -10.967 -9.785 2.491 1.00 96.62 91 ARG A N 1
ATOM 729 C CA . ARG A 1 91 ? -10.407 -8.814 3.449 1.00 96.62 91 ARG A CA 1
ATOM 730 C C . ARG A 1 91 ? -9.071 -8.226 3.013 1.00 96.62 91 ARG A C 1
ATOM 732 O O . ARG A 1 91 ? -8.727 -7.133 3.457 1.00 96.62 91 ARG A O 1
ATOM 739 N N . MET A 1 92 ? -8.344 -8.929 2.149 1.00 98.12 92 MET A N 1
ATOM 740 C CA . MET A 1 92 ? -7.000 -8.570 1.716 1.00 98.12 92 MET A CA 1
ATOM 741 C C . MET A 1 92 ? -6.761 -8.990 0.267 1.00 98.12 92 MET A C 1
ATOM 743 O O . MET A 1 92 ? -7.197 -10.062 -0.147 1.00 98.12 92 MET A O 1
ATOM 747 N N . VAL A 1 93 ? -6.000 -8.175 -0.458 1.00 98.44 93 VAL A N 1
ATOM 748 C CA . VAL A 1 93 ? -5.315 -8.556 -1.701 1.00 98.44 93 VAL A CA 1
ATOM 749 C C . VAL A 1 93 ? -3.809 -8.397 -1.507 1.00 98.44 93 VAL A C 1
ATOM 751 O O . VAL A 1 93 ? -3.385 -7.506 -0.768 1.00 98.44 93 VAL A O 1
ATOM 754 N N . ALA A 1 94 ? -2.995 -9.238 -2.139 1.00 98.19 94 ALA A N 1
ATOM 755 C CA . ALA A 1 94 ? -1.538 -9.184 -1.999 1.00 98.19 94 ALA A CA 1
ATOM 756 C C . ALA A 1 94 ? -0.814 -9.614 -3.279 1.00 98.19 94 ALA A C 1
ATOM 758 O O . ALA A 1 94 ? -1.310 -10.453 -4.030 1.00 98.19 94 ALA A O 1
ATOM 759 N N . ALA A 1 95 ? 0.363 -9.041 -3.525 1.00 97.62 95 ALA A N 1
ATOM 760 C CA . ALA A 1 95 ? 1.185 -9.349 -4.691 1.00 97.62 95 ALA A CA 1
ATOM 761 C C . ALA A 1 95 ? 2.679 -9.143 -4.403 1.00 97.62 95 ALA A C 1
ATOM 763 O O . ALA A 1 95 ? 3.066 -8.258 -3.639 1.00 97.62 95 ALA A O 1
ATOM 764 N N . ALA A 1 96 ? 3.519 -9.919 -5.083 1.00 96.19 96 ALA A N 1
ATOM 765 C CA . ALA A 1 96 ? 4.948 -9.650 -5.249 1.00 96.19 96 ALA A CA 1
ATOM 766 C C . ALA A 1 96 ? 5.183 -8.960 -6.604 1.00 96.19 96 ALA A C 1
ATOM 768 O O . ALA A 1 96 ? 4.273 -8.940 -7.440 1.00 96.19 96 ALA A O 1
ATOM 769 N N . PRO A 1 97 ? 6.366 -8.394 -6.880 1.00 95.31 97 PRO A N 1
ATOM 770 C CA . PRO A 1 97 ? 6.735 -8.038 -8.240 1.00 95.31 97 PRO A CA 1
ATOM 771 C C . PRO A 1 97 ? 6.675 -9.247 -9.181 1.00 95.31 97 PRO A C 1
ATOM 773 O O . PRO A 1 97 ? 6.852 -10.386 -8.747 1.00 95.31 97 PRO A O 1
ATOM 776 N N . LYS A 1 98 ? 6.416 -9.002 -10.467 1.00 94.62 98 LYS A N 1
ATOM 777 C CA . LYS A 1 98 ? 6.416 -10.038 -11.510 1.00 94.62 98 LYS A CA 1
ATOM 778 C C . LYS A 1 98 ? 7.211 -9.556 -12.707 1.00 94.62 98 LYS A C 1
ATOM 780 O O . LYS A 1 98 ? 6.987 -8.444 -13.183 1.00 94.62 98 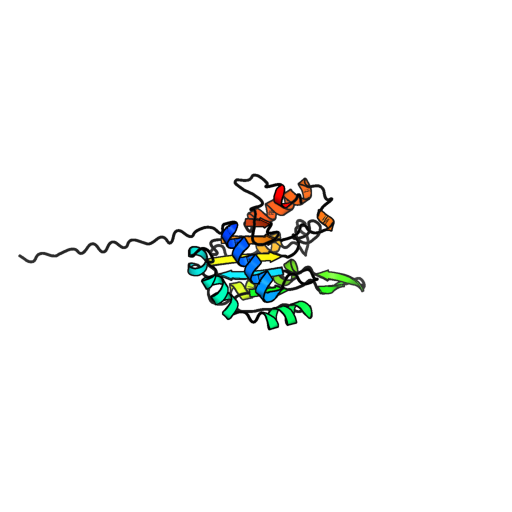LYS A O 1
ATOM 785 N N . ASP A 1 99 ? 8.106 -10.401 -13.193 1.00 93.94 99 ASP A N 1
ATOM 786 C CA . ASP A 1 99 ? 8.810 -10.135 -14.437 1.00 93.94 99 ASP A CA 1
ATOM 787 C C . ASP A 1 99 ? 7.854 -10.286 -15.622 1.00 93.94 99 ASP A C 1
ATOM 789 O O . ASP A 1 99 ? 7.033 -11.205 -15.682 1.00 93.94 99 ASP A O 1
ATOM 793 N N . ILE A 1 100 ? 7.947 -9.349 -16.557 1.00 91.06 100 ILE A N 1
ATOM 794 C CA . ILE A 1 100 ? 7.120 -9.272 -17.755 1.00 91.06 100 ILE A CA 1
ATOM 795 C C . ILE A 1 100 ? 8.004 -9.105 -18.985 1.00 91.06 100 ILE A C 1
ATOM 797 O O . ILE A 1 100 ? 9.043 -8.451 -18.939 1.00 91.06 100 ILE A O 1
ATOM 801 N N . VAL A 1 101 ? 7.564 -9.654 -20.113 1.00 93.31 101 VAL A N 1
ATOM 802 C CA . VAL A 1 101 ? 8.193 -9.385 -21.408 1.00 93.31 101 VAL A CA 1
ATOM 803 C C . VAL A 1 101 ? 7.581 -8.110 -21.977 1.00 93.31 101 VAL A C 1
ATOM 805 O O . VAL A 1 101 ? 6.370 -8.014 -22.176 1.00 93.31 101 VAL A O 1
ATOM 808 N N . LEU A 1 102 ? 8.417 -7.103 -22.198 1.00 87.31 102 LEU A N 1
ATOM 809 C CA . LEU A 1 102 ? 8.027 -5.830 -22.790 1.00 87.31 102 LEU A CA 1
ATOM 810 C C . LEU A 1 102 ? 7.855 -5.976 -24.314 1.00 87.31 102 LEU A C 1
ATOM 812 O O . LEU A 1 102 ? 8.438 -6.879 -24.914 1.00 87.31 102 LEU A O 1
ATOM 816 N N . PRO A 1 103 ? 7.122 -5.064 -24.986 1.00 88.06 103 PRO A N 1
ATOM 817 C CA . PRO A 1 103 ? 6.898 -5.141 -26.436 1.00 88.06 103 PRO A CA 1
ATOM 818 C C . PRO A 1 103 ? 8.174 -5.173 -27.293 1.00 88.06 103 PRO A C 1
ATOM 820 O O . PRO A 1 103 ? 8.145 -5.644 -28.422 1.00 88.06 103 PRO A O 1
ATOM 823 N N . ASN A 1 104 ? 9.293 -4.675 -26.762 1.00 89.62 104 ASN A N 1
ATOM 824 C CA . ASN A 1 104 ? 10.604 -4.697 -27.413 1.00 89.62 104 ASN A CA 1
ATOM 825 C C . ASN A 1 104 ? 11.407 -5.988 -27.146 1.00 89.62 104 ASN A C 1
ATOM 827 O O . ASN A 1 104 ? 12.579 -6.045 -27.501 1.00 89.62 104 ASN A O 1
ATOM 831 N N . GLY A 1 105 ? 10.814 -6.993 -26.496 1.00 91.00 105 GLY A N 1
ATOM 832 C CA . GLY A 1 105 ? 11.452 -8.269 -26.159 1.00 91.00 105 GLY A CA 1
ATOM 833 C C . GLY A 1 105 ? 12.295 -8.256 -24.880 1.00 91.00 105 GLY A C 1
ATOM 834 O O . GLY A 1 105 ? 12.716 -9.320 -24.430 1.00 91.00 105 GLY A O 1
ATOM 835 N N . ASN A 1 106 ? 12.516 -7.093 -24.257 1.00 93.31 106 ASN A N 1
ATOM 836 C CA . ASN A 1 106 ? 13.262 -7.007 -23.001 1.00 93.31 106 ASN A CA 1
ATOM 837 C C . ASN A 1 106 ? 12.409 -7.463 -21.813 1.00 93.31 106 ASN A C 1
ATOM 839 O O . ASN A 1 106 ? 11.189 -7.296 -21.806 1.00 93.31 106 ASN A O 1
ATOM 843 N N . VAL A 1 107 ? 13.060 -7.968 -20.766 1.00 91.31 107 VAL A N 1
ATOM 844 C CA . VAL A 1 107 ? 12.396 -8.247 -19.488 1.00 91.31 107 VAL A CA 1
ATOM 845 C C . VAL A 1 107 ? 12.293 -6.950 -18.685 1.00 91.31 107 VAL A C 1
ATOM 847 O O . VAL A 1 107 ? 13.289 -6.265 -18.457 1.00 91.31 107 VAL A O 1
ATOM 850 N N . GLY A 1 108 ? 11.076 -6.599 -18.284 1.00 90.44 108 GLY A N 1
ATOM 851 C CA . GLY A 1 108 ? 10.793 -5.581 -17.277 1.00 90.44 108 GLY A CA 1
ATOM 852 C C . GLY A 1 108 ? 10.182 -6.218 -16.033 1.00 90.44 108 GLY A C 1
ATOM 853 O O . GLY A 1 108 ? 9.895 -7.410 -16.022 1.00 90.44 108 GLY A O 1
ATOM 854 N N . THR A 1 109 ? 9.920 -5.416 -15.006 1.00 92.50 109 THR A N 1
ATOM 855 C CA . THR A 1 109 ? 9.279 -5.891 -13.774 1.00 92.50 109 THR A CA 1
ATOM 856 C C . THR A 1 109 ? 8.072 -5.016 -13.458 1.00 92.50 109 THR A C 1
ATOM 858 O O . THR A 1 109 ? 8.188 -3.796 -13.342 1.00 92.50 109 THR A O 1
ATOM 861 N N . GLU A 1 110 ? 6.901 -5.626 -13.290 1.00 93.62 110 GLU A N 1
ATOM 862 C CA . GLU A 1 110 ? 5.746 -4.954 -12.702 1.00 93.62 110 GLU A CA 1
ATOM 863 C C . GLU A 1 110 ? 5.865 -4.972 -11.183 1.00 93.62 110 GLU A C 1
ATOM 865 O O . GLU A 1 110 ? 5.949 -6.033 -10.563 1.00 93.62 110 GLU A O 1
ATOM 870 N N . HIS A 1 111 ? 5.858 -3.791 -10.570 1.00 95.81 111 HIS A N 1
ATOM 871 C CA . HIS A 1 111 ? 5.976 -3.660 -9.122 1.00 95.81 111 HIS A CA 1
ATOM 872 C C . HIS A 1 111 ? 4.682 -4.074 -8.415 1.00 95.81 111 HIS A C 1
ATOM 874 O O . HIS A 1 111 ? 3.579 -3.856 -8.921 1.00 95.81 111 HIS A O 1
ATOM 880 N N . SER A 1 112 ? 4.821 -4.634 -7.214 1.00 96.69 112 SER A N 1
ATOM 881 C CA . SER A 1 112 ? 3.721 -5.150 -6.392 1.00 96.69 112 SER A CA 1
ATOM 882 C C . SER A 1 112 ? 2.565 -4.158 -6.218 1.00 96.69 112 SER A C 1
ATOM 884 O O . SER A 1 112 ? 1.401 -4.529 -6.343 1.00 96.69 112 SER A O 1
ATOM 886 N N . GLU A 1 113 ? 2.876 -2.882 -6.001 1.00 97.06 113 GLU A N 1
ATOM 887 C CA . GLU A 1 113 ? 1.907 -1.814 -5.780 1.00 97.06 113 GLU A CA 1
ATOM 888 C C . GLU A 1 113 ? 1.050 -1.576 -7.025 1.00 97.06 113 GLU A C 1
ATOM 890 O O . GLU A 1 113 ? -0.176 -1.494 -6.943 1.00 97.06 113 GLU A O 1
ATOM 895 N N . PHE A 1 114 ? 1.695 -1.517 -8.195 1.00 95.94 114 PHE A N 1
ATOM 896 C CA . PHE A 1 114 ? 1.012 -1.357 -9.473 1.00 95.94 114 PHE A CA 1
ATOM 897 C C . PHE A 1 114 ? 0.129 -2.564 -9.786 1.00 95.94 114 PHE A C 1
ATOM 899 O O . PHE A 1 114 ? -0.999 -2.385 -10.234 1.00 95.94 114 PHE A O 1
ATOM 906 N N . ARG A 1 115 ? 0.595 -3.786 -9.507 1.00 96.94 115 ARG A N 1
ATOM 907 C CA . ARG A 1 115 ? -0.169 -5.015 -9.773 1.00 96.94 115 ARG A CA 1
ATOM 908 C C . ARG A 1 115 ? -1.498 -5.060 -9.012 1.00 96.94 115 ARG A C 1
ATOM 910 O O . ARG A 1 115 ? -2.514 -5.439 -9.583 1.00 96.94 115 ARG A O 1
ATOM 917 N N . LEU A 1 116 ? -1.530 -4.596 -7.760 1.00 97.31 116 LEU A N 1
ATOM 918 C CA . LEU A 1 116 ? -2.775 -4.472 -6.975 1.00 97.31 116 LEU A CA 1
ATOM 919 C C . LEU A 1 116 ? -3.720 -3.379 -7.502 1.00 97.31 116 LEU A C 1
ATOM 921 O O . LEU A 1 116 ? -4.930 -3.366 -7.237 1.00 97.31 116 LEU A O 1
ATOM 925 N N . LEU A 1 117 ? -3.152 -2.472 -8.286 1.00 95.50 117 LEU A N 1
ATOM 926 C CA . LEU A 1 117 ? -3.789 -1.349 -8.936 1.00 95.50 117 LEU A CA 1
ATOM 927 C C . LEU A 1 117 ? -3.884 -1.541 -10.466 1.00 95.50 117 LEU A C 1
ATOM 929 O O . LEU A 1 117 ? -3.982 -0.561 -11.197 1.00 95.50 117 LEU A O 1
ATOM 933 N N . ASN A 1 118 ? -3.887 -2.746 -11.013 1.00 92.38 118 ASN A N 1
ATOM 934 C CA . ASN A 1 118 ? -4.061 -2.912 -12.456 1.00 92.38 118 ASN A CA 1
ATOM 935 C C . ASN A 1 118 ? -4.978 -4.106 -12.751 1.00 92.38 118 ASN A C 1
ATOM 937 O O . ASN A 1 118 ? -4.948 -5.063 -11.978 1.00 92.38 118 ASN A O 1
ATOM 941 N N . PRO A 1 119 ? -5.796 -4.085 -13.824 1.00 91.06 119 PRO A N 1
ATOM 942 C CA . PRO A 1 119 ? -6.069 -2.986 -14.769 1.00 91.06 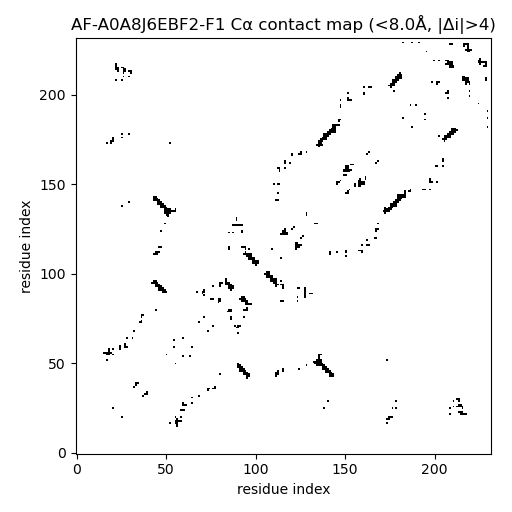119 PRO A CA 1
ATOM 943 C C . PRO A 1 119 ? -6.900 -1.833 -14.178 1.00 91.06 119 PRO A C 1
ATOM 945 O O . PRO A 1 119 ? -7.363 -1.897 -13.038 1.00 91.06 119 PRO A O 1
ATOM 948 N N . ASP A 1 120 ? -7.087 -0.762 -14.955 1.00 81.94 120 ASP A N 1
ATOM 949 C CA . ASP A 1 120 ? -8.045 0.301 -14.625 1.00 81.94 120 ASP A CA 1
ATOM 950 C C . ASP A 1 120 ? -9.482 -0.246 -14.573 1.00 81.94 120 ASP A C 1
ATOM 952 O O . ASP A 1 120 ? -9.837 -1.152 -15.324 1.00 81.94 120 ASP A O 1
ATOM 956 N N . ASN A 1 121 ? -10.301 0.276 -13.651 1.00 77.44 121 ASN A N 1
ATOM 957 C CA . ASN A 1 121 ? -11.712 -0.089 -13.417 1.00 77.44 121 ASN A CA 1
ATOM 958 C C . ASN A 1 121 ? -12.011 -1.542 -12.999 1.00 77.44 121 ASN A C 1
ATOM 960 O O . ASN A 1 121 ? -13.163 -1.866 -12.725 1.00 77.44 121 ASN A O 1
ATOM 964 N N . ASN A 1 122 ? -11.006 -2.414 -12.918 1.00 89.62 122 ASN A N 1
ATOM 965 C CA . ASN A 1 122 ? -11.159 -3.783 -12.428 1.00 89.62 122 ASN A CA 1
ATOM 966 C C . ASN A 1 122 ? -9.835 -4.294 -11.838 1.00 89.62 122 ASN A C 1
ATOM 968 O O . ASN A 1 122 ? -9.339 -5.362 -12.196 1.00 89.62 122 ASN A O 1
ATOM 972 N N . SE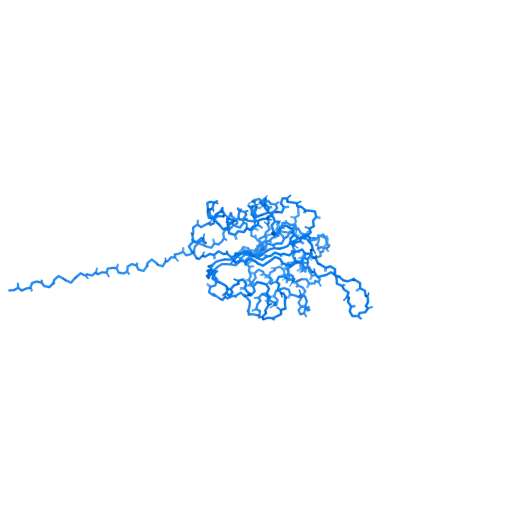R A 1 123 ? -9.219 -3.500 -10.965 1.00 94.75 123 SER A N 1
ATOM 973 C CA . SER A 1 123 ? -8.030 -3.913 -10.219 1.00 94.75 123 SER A CA 1
ATOM 974 C C . SER A 1 123 ? -8.405 -4.808 -9.028 1.00 94.75 123 SER A C 1
ATOM 976 O O . SER A 1 123 ? -9.531 -4.698 -8.525 1.00 94.75 123 SER A O 1
ATOM 978 N N . PRO A 1 124 ? -7.466 -5.617 -8.502 1.00 96.94 124 PRO A N 1
ATOM 979 C CA . PRO A 1 124 ? -7.661 -6.373 -7.263 1.00 96.94 124 PRO A CA 1
ATOM 980 C C . PRO A 1 124 ? -8.211 -5.514 -6.116 1.00 96.94 124 PRO A C 1
ATOM 982 O O . PRO A 1 124 ? -9.201 -5.876 -5.485 1.00 96.94 124 PRO A O 1
ATOM 985 N N . ILE A 1 125 ? -7.639 -4.322 -5.896 1.00 96.25 125 ILE A N 1
ATOM 986 C CA . ILE A 1 125 ? -8.128 -3.382 -4.873 1.00 96.25 125 ILE A CA 1
ATOM 987 C C . ILE A 1 125 ? -9.572 -2.943 -5.145 1.00 96.25 125 ILE A C 1
ATOM 989 O O . ILE A 1 125 ? -10.383 -2.934 -4.223 1.00 96.25 125 ILE A O 1
ATOM 993 N N . SER A 1 126 ? -9.931 -2.611 -6.390 1.00 94.25 126 SER A N 1
ATOM 994 C CA . SER A 1 126 ? -11.306 -2.191 -6.700 1.00 94.25 126 SER A CA 1
ATOM 995 C C . SER A 1 126 ? -12.329 -3.309 -6.458 1.00 94.25 126 SER A C 1
ATOM 997 O O . SER A 1 126 ? -13.376 -3.053 -5.864 1.00 94.25 126 SER A O 1
ATOM 999 N N . ARG A 1 127 ? -11.998 -4.563 -6.807 1.00 94.81 127 ARG A N 1
ATOM 1000 C CA . ARG A 1 127 ? -12.840 -5.732 -6.501 1.00 94.81 127 ARG A CA 1
ATOM 1001 C C . ARG A 1 127 ? -12.961 -5.966 -5.000 1.00 94.81 127 ARG A C 1
ATOM 1003 O O . ARG A 1 127 ? -14.062 -6.186 -4.497 1.00 94.81 127 ARG A O 1
ATOM 1010 N N . LEU A 1 128 ? -11.851 -5.855 -4.268 1.00 95.81 128 LEU A N 1
ATOM 1011 C CA . LEU A 1 128 ? -11.856 -5.967 -2.813 1.00 95.81 128 LEU A CA 1
ATOM 1012 C C . LEU A 1 128 ? -12.768 -4.907 -2.181 1.00 95.81 128 LEU A C 1
ATOM 1014 O O . LEU A 1 128 ? -13.554 -5.231 -1.293 1.00 95.81 128 LEU A O 1
ATOM 1018 N N . LEU A 1 129 ? -12.703 -3.659 -2.640 1.00 94.31 129 LEU A N 1
ATOM 1019 C CA . LEU A 1 129 ? -13.509 -2.560 -2.102 1.00 94.31 129 LEU A CA 1
ATOM 1020 C C . LEU A 1 129 ? -14.991 -2.645 -2.483 1.00 94.31 129 LEU A C 1
ATOM 1022 O O . LEU A 1 129 ? -15.828 -2.210 -1.698 1.00 94.31 129 LEU A O 1
ATOM 1026 N N . ALA A 1 130 ? -15.317 -3.246 -3.628 1.00 92.44 130 ALA A N 1
ATOM 1027 C CA . ALA A 1 130 ? -16.694 -3.528 -4.028 1.00 92.44 130 ALA A CA 1
ATOM 1028 C C . ALA A 1 130 ? -17.325 -4.706 -3.258 1.00 92.44 130 ALA A C 1
ATOM 1030 O O . ALA A 1 130 ? -18.548 -4.829 -3.215 1.00 92.44 130 ALA A O 1
ATOM 1031 N N . SER A 1 131 ? -16.516 -5.581 -2.649 1.00 91.88 131 SER A N 1
ATOM 1032 C CA . SER A 1 131 ? -17.026 -6.729 -1.890 1.00 91.88 131 SER A CA 1
ATOM 1033 C C . SER A 1 131 ? -17.530 -6.340 -0.495 1.00 91.88 131 SER A C 1
ATOM 1035 O O . SER A 1 131 ? -17.076 -5.365 0.107 1.00 91.88 131 SER A O 1
ATOM 1037 N N . ALA A 1 132 ? -18.434 -7.145 0.064 1.00 86.81 132 ALA A N 1
ATOM 1038 C CA . ALA A 1 132 ? -18.839 -7.024 1.459 1.00 86.81 132 ALA A CA 1
ATOM 1039 C C . ALA A 1 132 ? -17.759 -7.586 2.416 1.00 86.81 132 ALA A C 1
ATOM 1041 O O . ALA A 1 132 ? -17.012 -8.491 2.039 1.00 86.81 132 ALA A O 1
ATOM 1042 N N . PRO A 1 133 ? -17.673 -7.084 3.661 1.00 90.44 133 PRO A N 1
ATOM 1043 C CA . PRO A 1 133 ? -18.338 -5.876 4.148 1.00 90.44 133 PRO A CA 1
ATOM 1044 C C . PRO A 1 133 ? -17.683 -4.604 3.581 1.00 90.44 133 PRO A C 1
ATOM 1046 O O . PRO A 1 133 ? -16.540 -4.635 3.108 1.00 90.44 133 PRO A O 1
ATOM 1049 N N . ALA A 1 134 ? -18.413 -3.486 3.635 1.00 91.75 134 ALA A N 1
ATOM 1050 C CA . ALA A 1 134 ? -17.905 -2.184 3.211 1.00 91.75 134 ALA A CA 1
ATOM 1051 C C . ALA A 1 134 ? -16.701 -1.745 4.064 1.00 91.75 134 ALA A C 1
ATOM 1053 O O . ALA A 1 134 ? -16.642 -2.012 5.268 1.00 91.75 134 ALA A O 1
ATOM 1054 N N . ALA A 1 135 ? -15.747 -1.060 3.434 1.00 92.81 135 ALA A N 1
ATOM 1055 C CA . ALA A 1 135 ? -14.563 -0.541 4.108 1.00 92.81 135 ALA A CA 1
ATOM 1056 C C . ALA A 1 135 ? -14.881 0.767 4.858 1.00 92.81 135 ALA A C 1
ATOM 1058 O O . ALA A 1 135 ? -15.341 1.731 4.253 1.00 92.81 135 ALA A O 1
ATOM 1059 N N . GLY A 1 136 ? -14.599 0.803 6.159 1.00 94.12 136 GLY A N 1
ATOM 1060 C CA . GLY A 1 136 ? -14.506 2.024 6.959 1.00 94.12 136 GLY A CA 1
ATOM 1061 C C . GLY A 1 136 ? -13.116 2.655 6.885 1.00 94.12 136 GLY A C 1
ATOM 1062 O O . GLY A 1 136 ? -13.006 3.862 6.714 1.00 94.12 136 GLY A O 1
ATOM 1063 N N . CYS A 1 137 ? -12.056 1.846 6.923 1.00 95.94 137 CYS A N 1
ATOM 1064 C CA . CYS A 1 137 ? -10.677 2.290 6.727 1.00 95.94 137 CYS A CA 1
ATOM 1065 C C . CYS A 1 137 ? -9.849 1.219 6.012 1.00 95.94 137 CYS A C 1
ATOM 1067 O O . CYS A 1 137 ? -10.225 0.042 5.947 1.00 95.94 137 CYS A O 1
ATOM 1069 N N . VAL A 1 138 ? -8.723 1.638 5.435 1.00 97.44 138 VAL A N 1
ATOM 1070 C CA . VAL A 1 138 ? -7.850 0.774 4.632 1.00 97.44 138 VAL A CA 1
ATOM 1071 C C . VAL A 1 138 ? -6.379 1.036 4.914 1.00 97.44 138 VAL A C 1
ATOM 1073 O O . VAL A 1 138 ? -5.977 2.170 5.178 1.00 97.44 138 VAL A O 1
ATOM 1076 N N . ILE A 1 139 ? -5.571 -0.017 4.798 1.00 98.31 139 ILE A N 1
ATOM 1077 C CA . ILE A 1 139 ? -4.112 0.068 4.859 1.00 98.31 139 ILE A CA 1
ATOM 1078 C C . ILE A 1 139 ? -3.539 -0.570 3.596 1.00 98.31 139 ILE A C 1
ATOM 1080 O O . ILE A 1 139 ? -3.752 -1.756 3.335 1.00 98.31 139 ILE A O 1
ATOM 1084 N N . PHE A 1 140 ? -2.792 0.220 2.832 1.00 98.25 140 PHE A N 1
ATOM 1085 C CA . PHE A 1 140 ? -1.953 -0.241 1.736 1.00 98.25 140 PHE A CA 1
ATOM 1086 C C . PHE A 1 140 ? -0.511 -0.314 2.234 1.00 98.25 140 PHE A C 1
ATOM 1088 O O . PHE A 1 140 ? 0.123 0.713 2.446 1.00 98.25 140 PHE A O 1
ATOM 1095 N N . TYR A 1 141 ? -0.002 -1.523 2.434 1.00 98.12 141 TYR A N 1
ATOM 1096 C CA . TYR A 1 141 ? 1.376 -1.760 2.839 1.00 98.12 141 TYR A CA 1
ATOM 1097 C C . TYR A 1 141 ? 2.249 -2.147 1.645 1.00 98.12 141 TYR A C 1
ATOM 1099 O O . TYR A 1 141 ? 1.834 -2.959 0.816 1.00 98.12 141 TYR A O 1
ATOM 1107 N N . SER A 1 142 ? 3.485 -1.652 1.613 1.00 97.31 142 SER A N 1
ATOM 1108 C CA . SER A 1 142 ? 4.551 -2.131 0.727 1.00 97.31 142 SER A CA 1
ATOM 1109 C C . SER A 1 142 ? 5.852 -2.342 1.507 1.00 97.31 142 SER A C 1
ATOM 1111 O O . SER A 1 142 ? 6.217 -1.525 2.350 1.00 97.31 142 SER A O 1
ATOM 1113 N N . LEU A 1 143 ? 6.594 -3.422 1.245 1.00 95.94 143 LEU A N 1
ATOM 1114 C CA . LEU A 1 143 ? 7.851 -3.679 1.962 1.00 95.94 143 LEU A CA 1
ATOM 1115 C C . LEU A 1 143 ? 8.880 -2.556 1.714 1.00 95.94 143 LEU A C 1
ATOM 1117 O O . LEU A 1 143 ? 9.505 -2.059 2.651 1.00 95.94 143 LEU A O 1
ATOM 1121 N N . ASN A 1 144 ? 9.025 -2.119 0.466 1.00 95.88 144 ASN A N 1
ATOM 1122 C CA . ASN A 1 144 ? 9.789 -0.932 0.088 1.00 95.88 144 ASN A CA 1
ATOM 1123 C C . ASN A 1 144 ? 8.855 0.222 -0.304 1.00 95.88 144 ASN A C 1
ATOM 1125 O O . ASN A 1 144 ? 7.765 -0.007 -0.817 1.00 95.88 144 ASN A O 1
ATOM 1129 N N . SER A 1 145 ? 9.292 1.466 -0.107 1.00 96.81 145 SER A N 1
ATOM 1130 C CA . SER A 1 145 ? 8.555 2.652 -0.541 1.00 96.81 145 SER A CA 1
ATOM 1131 C C . SER A 1 145 ? 8.291 2.610 -2.052 1.00 96.81 145 SER A C 1
ATOM 1133 O O . SER A 1 145 ? 9.150 2.149 -2.809 1.00 96.81 145 SER A O 1
ATOM 1135 N N . PRO A 1 146 ? 7.165 3.151 -2.536 1.00 95.50 146 PRO A N 1
ATOM 1136 C CA . PRO A 1 146 ? 6.894 3.185 -3.963 1.00 95.50 146 PRO A CA 1
ATOM 1137 C C . PRO A 1 146 ? 7.935 4.068 -4.659 1.00 95.50 146 PRO A C 1
ATOM 1139 O O . PRO A 1 146 ? 8.104 5.241 -4.323 1.00 95.50 146 PRO A O 1
ATOM 1142 N N . CYS A 1 147 ? 8.650 3.485 -5.622 1.00 95.25 147 CYS A N 1
ATOM 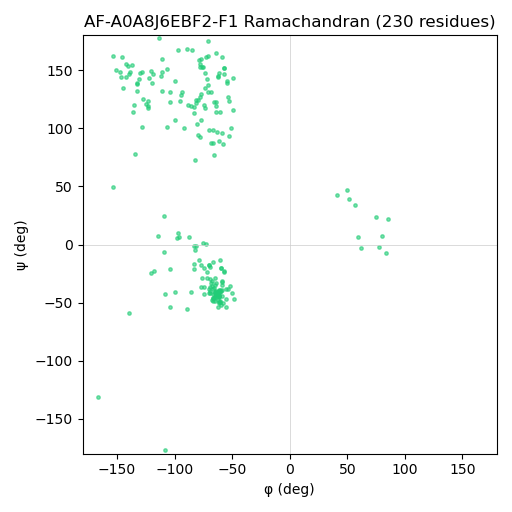1143 C CA . CYS A 1 147 ? 9.804 4.135 -6.237 1.00 95.25 147 CYS A CA 1
ATOM 1144 C C . CYS A 1 147 ? 9.459 5.450 -6.958 1.00 95.25 147 CYS A C 1
ATOM 1146 O O . CYS A 1 147 ? 8.380 5.603 -7.5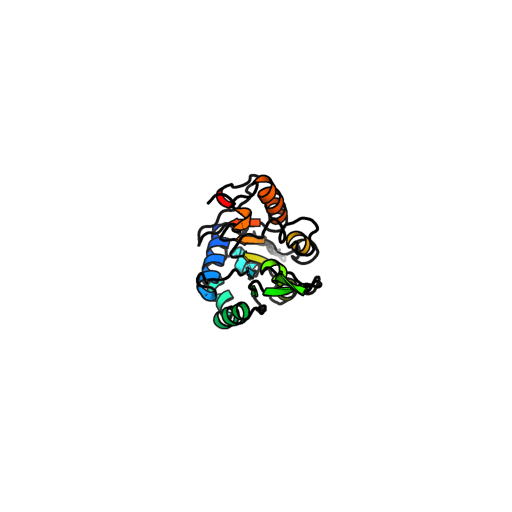49 1.00 95.25 147 CYS A O 1
ATOM 1148 N N . VAL A 1 148 ? 10.405 6.387 -6.956 1.00 93.94 148 VAL A N 1
ATOM 1149 C CA . VAL A 1 148 ? 10.234 7.738 -7.517 1.00 93.94 148 VAL A CA 1
ATOM 1150 C C . VAL A 1 148 ? 10.116 7.746 -9.040 1.00 93.94 148 VAL A C 1
ATOM 1152 O O . VAL A 1 148 ? 9.295 8.471 -9.594 1.00 93.94 148 VAL A O 1
ATOM 1155 N N . ASN A 1 149 ? 10.902 6.916 -9.728 1.00 91.75 149 ASN A N 1
ATOM 1156 C CA . ASN A 1 149 ? 10.995 6.920 -11.193 1.00 91.75 149 ASN A CA 1
ATOM 1157 C C . ASN A 1 149 ? 9.837 6.211 -11.911 1.00 91.75 149 ASN A C 1
ATOM 1159 O O . ASN A 1 149 ? 9.712 6.335 -13.128 1.00 91.75 149 ASN A O 1
ATOM 1163 N N . THR A 1 150 ? 9.018 5.430 -11.203 1.00 92.31 150 THR A N 1
ATOM 1164 C CA . THR A 1 150 ? 7.999 4.591 -11.854 1.00 92.31 150 THR A CA 1
ATOM 1165 C C . THR A 1 150 ? 6.688 4.587 -11.090 1.00 92.31 150 THR A C 1
ATOM 1167 O O . THR A 1 150 ? 5.677 5.008 -11.644 1.00 92.31 150 THR A O 1
ATOM 1170 N N . CYS A 1 151 ? 6.690 4.163 -9.822 1.00 95.38 151 CYS A N 1
ATOM 1171 C CA . CYS A 1 151 ? 5.453 4.049 -9.048 1.00 95.38 151 CYS A CA 1
ATOM 1172 C C . CYS A 1 151 ? 4.853 5.416 -8.720 1.00 95.38 151 CYS A C 1
ATOM 1174 O O . CYS A 1 151 ? 3.640 5.546 -8.704 1.00 95.38 151 CYS A O 1
ATOM 1176 N N . THR A 1 152 ? 5.673 6.430 -8.448 1.00 95.19 152 THR A N 1
ATOM 1177 C CA . THR A 1 152 ? 5.188 7.778 -8.096 1.00 95.19 152 THR A CA 1
ATOM 1178 C C . THR A 1 152 ? 5.550 8.841 -9.131 1.00 95.19 152 THR A C 1
ATOM 1180 O O . THR A 1 152 ? 5.322 10.027 -8.903 1.00 95.19 152 THR A O 1
ATOM 1183 N N . ALA A 1 153 ? 6.104 8.429 -10.275 1.00 92.75 153 ALA A N 1
ATOM 1184 C CA . ALA A 1 153 ? 6.443 9.336 -11.362 1.00 92.75 153 ALA A CA 1
ATOM 1185 C C . ALA A 1 153 ? 5.165 9.951 -11.962 1.00 92.75 153 ALA A C 1
ATOM 1187 O O . ALA A 1 153 ? 4.309 9.196 -12.433 1.00 92.75 153 ALA A O 1
ATOM 1188 N N . PRO A 1 154 ? 5.034 11.291 -11.995 1.00 87.50 154 PRO A N 1
ATOM 1189 C CA . PRO A 1 154 ? 3.867 11.955 -12.571 1.00 87.50 154 PRO A CA 1
ATOM 1190 C C . PRO A 1 154 ? 3.598 11.514 -14.013 1.00 87.50 154 PRO A C 1
ATOM 1192 O O . PRO A 1 154 ? 4.537 11.376 -14.798 1.00 87.50 154 PRO A O 1
ATOM 1195 N N . TYR A 1 155 ? 2.324 11.310 -14.364 1.00 84.38 155 TYR A N 1
ATOM 1196 C CA . TYR A 1 155 ? 1.857 10.927 -15.708 1.00 84.38 155 TYR A CA 1
ATOM 1197 C C . TYR A 1 155 ? 2.419 9.603 -16.261 1.00 84.38 155 TYR A C 1
ATOM 1199 O O . TYR A 1 155 ? 2.179 9.2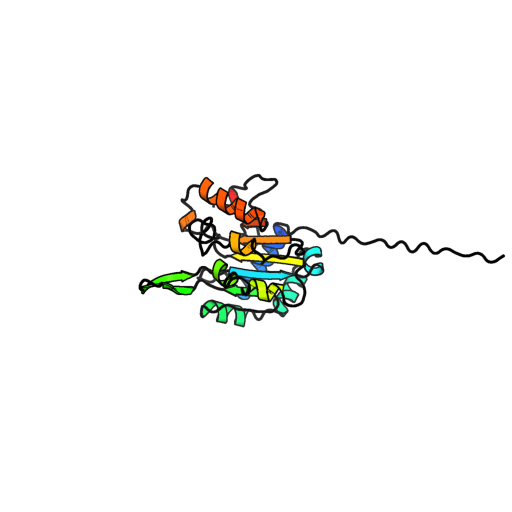54 -17.419 1.00 84.38 155 TYR A O 1
ATOM 1207 N N . GLY A 1 156 ? 3.171 8.841 -15.463 1.00 86.12 156 GLY A N 1
ATOM 1208 C CA . GLY A 1 156 ? 3.690 7.541 -15.868 1.00 86.12 156 GLY A CA 1
ATOM 1209 C C . GLY A 1 156 ? 2.576 6.497 -15.942 1.00 86.12 156 GLY A C 1
ATOM 1210 O O . GLY A 1 156 ? 1.718 6.431 -15.068 1.00 86.12 156 GLY A O 1
ATOM 1211 N N . ARG A 1 157 ? 2.625 5.590 -16.927 1.00 87.81 157 ARG A N 1
ATOM 1212 C CA . ARG A 1 157 ? 1.634 4.495 -17.043 1.00 87.81 157 ARG A CA 1
ATOM 1213 C C . ARG A 1 157 ? 1.553 3.593 -15.802 1.00 87.81 157 ARG A C 1
ATOM 1215 O O . ARG A 1 157 ? 0.534 2.950 -15.572 1.00 87.81 157 ARG A O 1
ATOM 1222 N N . TYR A 1 158 ? 2.635 3.550 -15.023 1.00 90.88 158 TYR A N 1
ATOM 1223 C CA . TYR A 1 158 ? 2.764 2.785 -13.784 1.00 90.88 158 TYR A CA 1
ATOM 1224 C C . TYR A 1 158 ? 2.517 3.617 -12.517 1.00 90.88 158 TYR A C 1
ATOM 1226 O O . TYR A 1 158 ? 2.694 3.103 -11.413 1.00 90.88 158 TYR A O 1
ATOM 1234 N N . ASN A 1 159 ? 2.112 4.882 -12.667 1.00 93.19 159 ASN A N 1
ATOM 1235 C CA . ASN A 1 159 ? 1.879 5.789 -11.556 1.00 93.19 159 ASN A CA 1
ATOM 1236 C C . ASN A 1 159 ? 0.720 5.285 -10.685 1.00 93.19 159 ASN A C 1
ATOM 1238 O O . ASN A 1 159 ? -0.439 5.240 -11.108 1.00 93.19 159 ASN A O 1
ATOM 1242 N N . ILE A 1 160 ? 1.033 4.913 -9.448 1.00 94.62 160 ILE A N 1
ATOM 1243 C CA . ILE A 1 160 ? 0.056 4.430 -8.479 1.00 94.62 160 ILE A CA 1
ATOM 1244 C C . ILE A 1 160 ? -0.778 5.572 -7.900 1.00 94.62 160 ILE A C 1
ATOM 1246 O O . ILE A 1 160 ? -1.928 5.342 -7.548 1.00 94.62 160 ILE A O 1
ATOM 1250 N N . ILE A 1 161 ? -0.239 6.794 -7.827 1.00 93.56 161 ILE A N 1
ATOM 1251 C CA . ILE A 1 161 ? -0.934 7.957 -7.255 1.00 93.56 161 ILE A CA 1
ATOM 1252 C C . ILE A 1 161 ? -2.145 8.298 -8.124 1.00 93.56 161 ILE A C 1
ATOM 1254 O O . ILE A 1 161 ? -3.264 8.392 -7.620 1.00 93.56 161 ILE A O 1
ATOM 1258 N N . ASP A 1 162 ? -1.945 8.381 -9.442 1.00 89.69 162 ASP A N 1
ATOM 1259 C CA . ASP A 1 162 ? -3.034 8.630 -10.390 1.00 89.69 162 ASP A CA 1
ATOM 1260 C C . ASP A 1 162 ? -4.083 7.519 -10.310 1.00 89.69 162 ASP A C 1
ATOM 1262 O O . ASP A 1 162 ? -5.278 7.797 -10.291 1.00 89.69 162 ASP A O 1
ATOM 1266 N N . LYS A 1 163 ? -3.656 6.259 -10.187 1.00 89.56 163 LYS A N 1
ATOM 1267 C CA . LYS A 1 163 ? -4.564 5.111 -10.073 1.00 89.56 163 LYS A CA 1
ATOM 1268 C C . LYS A 1 163 ? -5.338 5.068 -8.757 1.00 89.56 163 LYS A C 1
ATOM 1270 O O . LYS A 1 163 ? -6.451 4.552 -8.738 1.00 89.56 163 LYS A O 1
ATOM 1275 N N . LEU A 1 164 ? -4.781 5.587 -7.666 1.00 90.31 164 LEU A N 1
ATOM 1276 C CA . LEU A 1 164 ? -5.490 5.723 -6.392 1.00 90.31 164 LEU A CA 1
ATOM 1277 C C . LEU A 1 164 ? -6.515 6.872 -6.445 1.00 90.31 164 LEU A C 1
ATOM 1279 O O . LEU A 1 164 ? -7.613 6.718 -5.908 1.00 90.31 164 LEU A O 1
ATOM 1283 N N . ASN A 1 165 ? -6.192 7.970 -7.142 1.00 81.81 165 ASN A N 1
ATOM 1284 C CA . ASN A 1 165 ? -7.058 9.145 -7.318 1.00 81.81 165 ASN A CA 1
ATOM 1285 C C . ASN A 1 165 ? -8.220 8.926 -8.300 1.00 81.81 165 ASN A C 1
ATOM 1287 O O . ASN A 1 165 ? -9.350 9.329 -8.025 1.00 81.81 165 ASN A O 1
ATOM 1291 N N . HIS A 1 166 ? -7.972 8.280 -9.439 1.00 62.47 166 HIS A N 1
ATOM 1292 C CA . HIS A 1 166 ? -8.969 8.082 -10.493 1.00 62.47 166 HIS A CA 1
ATOM 1293 C C . HIS A 1 166 ? -9.876 6.878 -10.194 1.00 62.47 166 HIS A C 1
ATOM 1295 O O . HIS A 1 166 ? -9.808 5.863 -10.876 1.00 62.47 166 HIS A O 1
ATOM 1301 N N . HIS A 1 167 ? -10.784 6.998 -9.220 1.00 55.41 167 HIS A N 1
ATOM 1302 C CA . HIS A 1 167 ? -11.946 6.096 -9.048 1.00 55.41 167 HIS A CA 1
ATOM 1303 C C . HIS A 1 167 ? -11.740 4.797 -8.254 1.00 55.41 167 HIS A C 1
ATOM 1305 O O . HIS A 1 167 ? -12.529 3.864 -8.406 1.00 55.41 167 HIS A O 1
ATOM 1311 N N . ARG A 1 168 ? -10.727 4.702 -7.383 1.00 69.62 168 ARG A N 1
ATOM 1312 C CA . ARG A 1 168 ? -10.442 3.422 -6.700 1.00 69.62 168 ARG A CA 1
ATOM 1313 C C . ARG A 1 168 ? -10.511 3.425 -5.197 1.00 69.62 168 ARG A C 1
ATOM 1315 O O . ARG A 1 168 ? -10.759 2.370 -4.629 1.00 69.62 168 ARG A O 1
ATOM 1322 N N . LEU A 1 169 ? -10.329 4.572 -4.557 1.00 81.69 169 LEU A N 1
ATOM 1323 C CA . LEU A 1 169 ? -10.594 4.716 -3.133 1.00 81.69 169 LEU A CA 1
ATOM 1324 C C . LEU A 1 169 ? -11.872 5.533 -2.944 1.00 81.69 169 LEU A C 1
ATOM 1326 O O . LEU A 1 169 ? -11.811 6.759 -3.043 1.00 81.69 169 LEU A O 1
ATOM 1330 N N . PRO A 1 170 ? -13.012 4.885 -2.651 1.00 82.38 170 PRO A N 1
ATOM 1331 C CA . PRO A 1 170 ? -14.259 5.575 -2.363 1.00 82.38 170 PRO A CA 1
ATOM 1332 C C . PRO A 1 170 ? -14.095 6.699 -1.327 1.00 82.38 170 PRO A C 1
ATOM 1334 O O . PRO A 1 170 ? -13.319 6.585 -0.372 1.00 82.38 170 PRO A O 1
ATOM 1337 N N . ASN A 1 171 ? -14.827 7.799 -1.512 1.00 80.69 171 ASN A N 1
ATOM 1338 C CA . ASN A 1 171 ? -14.786 8.957 -0.607 1.00 80.69 171 ASN A CA 1
ATOM 1339 C C . ASN A 1 171 ? -15.426 8.672 0.759 1.00 80.69 171 ASN A C 1
ATOM 1341 O O . ASN A 1 171 ? -15.173 9.398 1.710 1.00 80.69 171 ASN A O 1
ATOM 1345 N N . ASN A 1 172 ? -16.240 7.619 0.863 1.00 84.00 172 ASN A N 1
ATOM 1346 C CA . ASN A 1 172 ? -16.860 7.191 2.115 1.00 84.00 172 ASN A CA 1
ATOM 1347 C C . ASN A 1 172 ? -15.936 6.331 2.997 1.00 84.00 172 ASN A C 1
ATOM 1349 O O . ASN A 1 172 ? -16.329 5.999 4.113 1.00 84.00 172 ASN A O 1
ATOM 1353 N N . ILE A 1 173 ? -14.735 5.970 2.525 1.00 91.12 173 ILE A N 1
ATOM 1354 C CA . ILE A 1 173 ? -13.701 5.385 3.387 1.00 91.12 173 ILE A CA 1
ATOM 1355 C C . ILE A 1 173 ? -13.140 6.511 4.252 1.00 91.12 173 ILE A C 1
ATOM 1357 O O . ILE A 1 173 ? -12.563 7.465 3.733 1.00 91.12 173 ILE A O 1
ATOM 1361 N N . GLN A 1 174 ? -13.315 6.371 5.560 1.00 87.12 174 GLN A N 1
ATOM 1362 C CA . GLN A 1 174 ? -13.064 7.400 6.563 1.00 87.12 174 GLN A CA 1
ATOM 1363 C C . GLN A 1 174 ? -11.571 7.680 6.736 1.00 87.12 174 GLN A C 1
ATOM 1365 O O . GLN A 1 174 ? -11.184 8.834 6.887 1.00 87.12 174 GLN A O 1
ATOM 1370 N N . ASP A 1 175 ? -10.735 6.638 6.678 1.00 93.19 175 ASP A N 1
ATOM 1371 C CA . ASP A 1 175 ? -9.283 6.794 6.737 1.00 93.19 175 ASP A CA 1
ATOM 1372 C C . ASP A 1 175 ? -8.549 5.821 5.808 1.00 93.19 175 ASP A C 1
ATOM 1374 O O . ASP A 1 175 ? -8.949 4.673 5.593 1.00 93.19 175 ASP A O 1
ATOM 1378 N N . LYS A 1 176 ? -7.458 6.309 5.229 1.00 95.50 176 LYS A N 1
ATOM 1379 C CA . LYS A 1 176 ? -6.676 5.663 4.183 1.00 95.50 176 LYS A CA 1
ATOM 1380 C C . LYS A 1 176 ? -5.210 5.829 4.550 1.00 95.50 176 LYS A C 1
ATOM 1382 O O . LYS A 1 176 ? -4.702 6.946 4.514 1.00 95.50 176 LYS A O 1
ATOM 1387 N N . ALA A 1 177 ? -4.525 4.733 4.855 1.00 97.50 177 ALA A N 1
ATOM 1388 C CA . ALA A 1 177 ? -3.094 4.749 5.133 1.00 97.50 177 ALA A CA 1
ATOM 1389 C C . ALA A 1 177 ? -2.315 4.039 4.024 1.00 97.50 177 ALA A C 1
ATOM 1391 O O . ALA A 1 177 ? -2.655 2.919 3.642 1.00 97.50 177 ALA A O 1
ATOM 1392 N N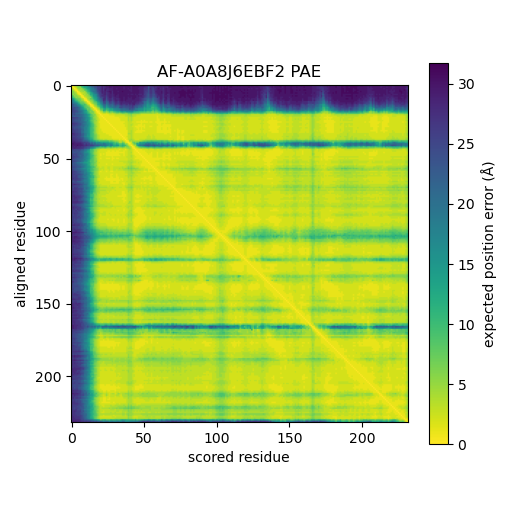 . PHE A 1 178 ? -1.248 4.670 3.542 1.00 98.12 178 PHE A N 1
ATOM 1393 C CA . PHE A 1 178 ? -0.187 3.995 2.808 1.00 98.12 178 PHE A CA 1
ATOM 1394 C C . PHE A 1 178 ? 1.010 3.852 3.746 1.00 98.12 178 PHE A C 1
ATOM 1396 O O . PHE A 1 178 ? 1.511 4.845 4.270 1.00 98.12 178 PHE A O 1
ATOM 1403 N N . SER A 1 179 ? 1.481 2.632 3.970 1.00 98.06 179 SER A N 1
ATOM 1404 C CA . SER A 1 179 ? 2.626 2.354 4.827 1.00 98.06 179 SER A CA 1
ATOM 1405 C C . SER A 1 179 ? 3.721 1.624 4.070 1.00 98.06 179 SER A C 1
ATOM 1407 O O . SER A 1 179 ? 3.465 0.778 3.214 1.00 98.06 179 SER A O 1
ATOM 1409 N N . PHE A 1 180 ? 4.968 1.947 4.392 1.00 97.69 180 PHE A N 1
ATOM 1410 C CA . PHE A 1 180 ? 6.111 1.200 3.892 1.00 97.69 180 PHE A CA 1
ATOM 1411 C C . PHE A 1 180 ? 7.145 0.961 4.977 1.00 97.69 180 PHE A C 1
ATOM 1413 O O . PHE A 1 180 ? 7.237 1.726 5.935 1.00 97.69 180 PHE A O 1
ATOM 1420 N N . ARG A 1 181 ? 7.947 -0.095 4.841 1.00 95.75 181 ARG A N 1
ATOM 1421 C CA . ARG A 1 181 ? 8.993 -0.393 5.827 1.00 95.75 181 ARG A CA 1
ATOM 1422 C C . ARG A 1 181 ? 10.315 0.285 5.494 1.00 95.75 181 ARG A C 1
ATOM 1424 O O . ARG A 1 181 ? 10.874 1.015 6.314 1.00 95.75 181 ARG A O 1
ATOM 1431 N N . ASN A 1 182 ? 10.805 0.025 4.290 1.00 95.19 182 ASN A N 1
ATOM 1432 C CA . ASN A 1 182 ? 12.131 0.430 3.845 1.00 95.19 182 ASN A CA 1
ATOM 1433 C C . ASN A 1 182 ? 12.025 1.494 2.757 1.00 95.19 182 ASN A C 1
ATOM 1435 O O . ASN A 1 182 ? 11.136 1.429 1.914 1.00 95.19 182 ASN A O 1
ATOM 1439 N N . VAL A 1 183 ? 12.956 2.445 2.725 1.00 96.06 183 VAL A N 1
ATOM 1440 C CA . VAL A 1 183 ? 13.115 3.301 1.545 1.00 96.06 183 VAL A CA 1
ATOM 1441 C C . VAL A 1 183 ? 13.645 2.437 0.409 1.00 96.06 183 VAL A C 1
ATOM 1443 O O . VAL A 1 183 ? 14.605 1.684 0.596 1.00 96.06 183 VAL A O 1
ATOM 1446 N N . PHE A 1 184 ? 13.011 2.529 -0.758 1.00 95.06 184 PHE A N 1
ATOM 1447 C CA . PHE A 1 184 ? 13.435 1.803 -1.945 1.00 95.06 184 PHE A CA 1
ATOM 1448 C C . PHE A 1 184 ? 14.904 2.087 -2.234 1.00 95.06 184 PHE A C 1
ATOM 1450 O O . PHE A 1 184 ? 15.309 3.241 -2.326 1.00 95.06 184 PHE A O 1
ATOM 1457 N N . ARG A 1 185 ? 15.705 1.028 -2.384 1.00 93.56 185 ARG A N 1
ATOM 1458 C CA . ARG A 1 185 ? 17.172 1.130 -2.427 1.00 93.56 185 ARG A CA 1
ATOM 1459 C C . ARG A 1 185 ? 17.710 2.144 -3.443 1.00 93.56 185 ARG A C 1
ATOM 1461 O O . ARG A 1 185 ? 18.688 2.814 -3.163 1.00 93.56 185 ARG A O 1
ATOM 1468 N N . TYR A 1 186 ? 17.055 2.292 -4.596 1.00 92.44 186 TYR A N 1
ATOM 1469 C CA . TYR A 1 186 ? 17.484 3.220 -5.653 1.00 92.44 186 TYR A CA 1
ATOM 1470 C C . TYR A 1 186 ? 17.029 4.669 -5.440 1.00 92.44 186 TYR A C 1
ATOM 1472 O O . TYR A 1 186 ? 17.315 5.531 -6.270 1.00 92.44 186 TYR A O 1
ATOM 1480 N N . ASP A 1 187 ? 16.293 4.928 -4.363 1.00 94.31 187 ASP A N 1
ATOM 1481 C CA . ASP A 1 187 ? 15.876 6.264 -3.956 1.00 94.31 187 ASP A CA 1
ATOM 1482 C C . ASP A 1 187 ? 16.611 6.739 -2.694 1.00 94.31 187 ASP A C 1
ATOM 1484 O O . ASP A 1 187 ? 16.471 7.902 -2.347 1.00 94.31 187 ASP A O 1
ATOM 1488 N N . GLN A 1 188 ? 17.419 5.891 -2.040 1.00 92.25 188 GLN A N 1
ATOM 1489 C CA . GLN A 1 188 ? 18.154 6.241 -0.811 1.00 92.25 188 GLN A CA 1
ATOM 1490 C C . GLN A 1 188 ? 19.152 7.389 -1.024 1.00 92.25 188 GLN A C 1
ATOM 1492 O O . GLN A 1 188 ? 19.216 8.295 -0.202 1.00 92.25 188 GLN A O 1
ATOM 1497 N N . ASP A 1 189 ? 19.852 7.391 -2.160 1.00 90.12 189 ASP A N 1
ATOM 1498 C CA . ASP A 1 189 ? 20.816 8.439 -2.533 1.00 90.12 189 ASP A CA 1
ATOM 1499 C C . ASP A 1 189 ? 20.210 9.499 -3.468 1.00 90.12 189 ASP A C 1
ATOM 1501 O O . ASP A 1 189 ? 20.918 10.299 -4.084 1.00 90.12 189 ASP A O 1
ATOM 1505 N N . ARG A 1 190 ? 18.886 9.477 -3.652 1.00 91.75 190 ARG A N 1
ATOM 1506 C CA . ARG A 1 190 ? 18.209 10.416 -4.543 1.00 91.75 190 ARG A CA 1
ATOM 1507 C C . ARG A 1 190 ? 18.072 11.776 -3.872 1.00 91.75 190 ARG A C 1
ATOM 1509 O O . ARG A 1 190 ? 17.930 11.874 -2.658 1.00 91.75 190 ARG A O 1
ATOM 1516 N N . ASP A 1 191 ? 18.016 12.820 -4.696 1.00 93.19 191 ASP A N 1
ATOM 1517 C CA . ASP A 1 191 ? 17.602 14.152 -4.261 1.00 93.19 191 ASP A CA 1
ATOM 1518 C C . ASP A 1 191 ? 16.289 14.077 -3.459 1.00 93.19 191 ASP A C 1
ATOM 1520 O O . ASP A 1 191 ? 15.226 13.703 -3.979 1.00 93.19 191 ASP A O 1
ATOM 1524 N N . ALA A 1 192 ? 16.393 14.442 -2.180 1.00 92.81 192 ALA A N 1
ATOM 1525 C CA . ALA A 1 192 ? 15.308 14.386 -1.218 1.00 92.81 192 ALA A CA 1
ATOM 1526 C C . ALA A 1 192 ? 14.103 15.227 -1.659 1.00 92.81 192 ALA A C 1
ATOM 1528 O O . ALA A 1 192 ? 12.969 14.834 -1.394 1.00 92.81 192 ALA A O 1
ATOM 1529 N N . GLU A 1 193 ? 14.297 16.341 -2.371 1.00 94.56 193 GLU A N 1
ATOM 1530 C CA . GLU A 1 193 ? 13.181 17.161 -2.852 1.00 94.56 193 GLU A CA 1
ATOM 1531 C C . GLU A 1 193 ? 12.354 16.432 -3.913 1.00 94.56 193 GLU A C 1
ATOM 1533 O O . GLU A 1 193 ? 11.124 16.537 -3.931 1.00 94.56 193 GLU A O 1
ATOM 1538 N N . ILE A 1 194 ? 12.994 15.626 -4.767 1.00 92.88 194 ILE A N 1
ATOM 1539 C CA . ILE A 1 194 ? 12.284 14.807 -5.755 1.00 92.88 194 ILE A CA 1
ATOM 1540 C C . ILE A 1 194 ? 11.456 13.734 -5.039 1.00 92.88 194 ILE A C 1
ATOM 1542 O O . ILE A 1 194 ? 10.279 13.560 -5.369 1.00 92.88 194 ILE A O 1
ATOM 1546 N N . VAL A 1 195 ? 12.052 13.049 -4.058 1.00 94.50 195 VAL A N 1
ATOM 1547 C CA . VAL A 1 195 ? 11.369 12.025 -3.250 1.00 94.50 195 VAL A CA 1
ATOM 1548 C C . VAL A 1 195 ? 10.171 12.641 -2.531 1.00 94.50 195 VAL A C 1
ATOM 1550 O O . VAL A 1 195 ? 9.042 12.173 -2.685 1.00 94.50 195 VAL A O 1
ATOM 1553 N N . TRP A 1 196 ? 10.390 13.743 -1.814 1.00 95.50 196 TRP A N 1
ATOM 1554 C CA . TRP A 1 196 ? 9.359 14.401 -1.023 1.00 95.50 196 TRP A CA 1
ATOM 1555 C C . TRP A 1 196 ? 8.239 14.991 -1.859 1.00 95.50 196 TRP A C 1
ATOM 1557 O O . TRP A 1 196 ? 7.083 14.895 -1.460 1.00 95.50 196 TRP A O 1
ATOM 1567 N N . ARG A 1 197 ? 8.527 15.560 -3.030 1.00 94.50 197 ARG A N 1
ATOM 1568 C CA . ARG A 1 197 ? 7.478 16.011 -3.953 1.00 94.50 197 ARG A CA 1
ATOM 1569 C C . ARG A 1 197 ? 6.520 14.869 -4.301 1.00 94.50 197 ARG A C 1
ATOM 1571 O O . ARG A 1 197 ? 5.306 15.039 -4.213 1.00 94.50 197 ARG A O 1
ATOM 1578 N N . ASN A 1 198 ? 7.053 13.698 -4.636 1.00 93.75 198 ASN A N 1
ATOM 1579 C CA . ASN A 1 198 ? 6.246 12.532 -4.985 1.00 93.75 198 ASN A CA 1
ATOM 1580 C C . ASN A 1 198 ? 5.513 11.945 -3.770 1.00 93.75 198 ASN A C 1
ATOM 1582 O O . ASN A 1 198 ? 4.336 11.594 -3.858 1.00 93.75 198 ASN A O 1
ATOM 1586 N N . TRP A 1 199 ? 6.182 11.864 -2.622 1.00 95.00 199 TRP A N 1
ATOM 1587 C CA . TRP A 1 199 ? 5.587 11.358 -1.386 1.00 95.00 199 TRP A CA 1
ATOM 1588 C C . TRP A 1 199 ? 4.506 12.283 -0.825 1.00 95.00 199 TRP A C 1
ATOM 1590 O O . TRP A 1 199 ? 3.509 11.786 -0.313 1.00 95.00 199 TRP A O 1
ATOM 1600 N N . ASN A 1 200 ? 4.632 13.602 -0.985 1.00 95.31 200 ASN A N 1
ATOM 1601 C CA . ASN A 1 200 ? 3.569 14.549 -0.640 1.00 95.31 200 ASN A CA 1
ATOM 1602 C C . ASN A 1 200 ? 2.335 14.339 -1.524 1.00 95.31 200 ASN A C 1
ATOM 1604 O O . ASN A 1 200 ? 1.216 14.338 -1.017 1.00 95.31 200 ASN A O 1
ATOM 1608 N N . ASN A 1 201 ? 2.528 14.087 -2.823 1.00 94.06 201 ASN A N 1
ATOM 1609 C CA . ASN A 1 201 ? 1.419 13.756 -3.717 1.00 94.06 201 ASN A CA 1
ATOM 1610 C C . ASN A 1 201 ? 0.712 12.469 -3.282 1.00 94.06 201 ASN A C 1
ATOM 1612 O O . ASN A 1 201 ? -0.513 12.435 -3.269 1.00 94.06 201 ASN A O 1
ATOM 1616 N N . LEU A 1 202 ? 1.459 11.438 -2.874 1.00 94.75 202 LEU A N 1
ATOM 1617 C CA . LEU A 1 202 ? 0.875 10.219 -2.311 1.00 94.75 202 LEU A CA 1
ATOM 1618 C C . LEU A 1 202 ? 0.147 10.497 -0.985 1.00 94.75 202 LEU A C 1
ATOM 1620 O O . LEU A 1 202 ? -0.977 10.032 -0.810 1.00 94.75 202 LEU A O 1
ATOM 1624 N N . ASN A 1 203 ? 0.743 11.304 -0.099 1.00 95.44 203 ASN A N 1
ATOM 1625 C CA . ASN A 1 203 ? 0.160 11.689 1.187 1.00 95.44 203 ASN A CA 1
ATOM 1626 C C . ASN A 1 203 ? -1.194 12.406 1.039 1.00 95.44 203 ASN A C 1
ATOM 1628 O O . ASN A 1 203 ? -2.067 12.264 1.890 1.00 95.44 203 ASN A O 1
ATOM 1632 N N . ASN A 1 204 ? -1.383 13.151 -0.052 1.00 93.19 204 ASN A N 1
ATOM 1633 C CA . ASN A 1 204 ? -2.650 13.820 -0.354 1.00 93.19 204 ASN A CA 1
ATOM 1634 C C . ASN A 1 204 ? -3.776 12.843 -0.737 1.00 93.19 204 ASN A C 1
ATOM 1636 O O . ASN A 1 204 ? -4.944 13.221 -0.694 1.00 93.19 204 ASN A O 1
ATOM 1640 N N . VAL A 1 205 ? -3.444 11.603 -1.110 1.00 92.94 205 VAL A N 1
ATOM 1641 C CA . VAL A 1 205 ? -4.418 10.556 -1.472 1.00 92.94 205 VAL A CA 1
ATOM 1642 C C . VAL A 1 205 ? -4.661 9.590 -0.315 1.00 92.94 205 VAL A C 1
ATOM 1644 O O . VAL A 1 205 ? -5.790 9.157 -0.074 1.00 92.94 205 VAL A O 1
ATOM 1647 N N . MET A 1 206 ? -3.592 9.231 0.393 1.00 94.38 206 MET A N 1
ATOM 1648 C CA . MET A 1 206 ? -3.600 8.357 1.563 1.00 94.38 206 MET A CA 1
ATOM 1649 C C . MET A 1 206 ? -2.529 8.840 2.537 1.00 94.38 206 MET A C 1
ATOM 1651 O O . MET A 1 206 ? -1.400 9.068 2.117 1.00 94.38 206 MET A O 1
ATOM 1655 N N . ASN A 1 207 ? -2.839 8.922 3.831 1.00 96.31 207 ASN A N 1
ATOM 1656 C CA . ASN A 1 207 ? -1.872 9.279 4.869 1.00 96.31 207 ASN A CA 1
ATOM 1657 C C . ASN A 1 207 ? -0.627 8.377 4.772 1.00 96.31 207 ASN A C 1
ATOM 1659 O O . ASN A 1 207 ? -0.750 7.152 4.822 1.00 96.31 207 ASN A O 1
ATOM 1663 N N . LEU A 1 208 ? 0.561 8.970 4.627 1.00 97.81 208 LEU A N 1
ATOM 1664 C CA . LEU A 1 208 ? 1.800 8.223 4.401 1.00 97.81 208 LEU A CA 1
ATOM 1665 C C . LEU A 1 208 ? 2.537 7.933 5.716 1.00 97.81 208 LEU A C 1
ATOM 1667 O O . LEU A 1 208 ? 2.784 8.849 6.504 1.00 97.81 208 LEU A O 1
ATOM 1671 N N . TYR A 1 209 ? 2.942 6.678 5.920 1.00 98.31 209 TYR A N 1
ATOM 1672 C CA . TYR A 1 209 ? 3.670 6.218 7.105 1.00 98.31 209 TYR A CA 1
ATOM 1673 C C . TYR A 1 209 ? 4.912 5.404 6.731 1.00 98.31 209 TYR A C 1
ATOM 1675 O O . TYR A 1 209 ? 4.869 4.569 5.826 1.00 98.31 209 TYR A O 1
ATOM 1683 N N . ARG A 1 210 ? 5.992 5.570 7.499 1.00 97.75 210 ARG A N 1
ATOM 1684 C CA . ARG A 1 210 ? 7.122 4.631 7.510 1.00 97.75 210 ARG A CA 1
ATOM 1685 C C . ARG A 1 210 ? 7.062 3.772 8.767 1.00 97.75 210 ARG A C 1
ATOM 1687 O O . ARG A 1 210 ? 6.941 4.309 9.863 1.00 97.75 210 ARG A O 1
ATOM 1694 N N . CYS A 1 211 ? 7.196 2.461 8.608 1.00 96.88 211 CYS A N 1
ATOM 1695 C CA . CYS A 1 211 ? 7.024 1.457 9.653 1.00 96.88 211 CYS A CA 1
ATOM 1696 C C . CYS A 1 211 ? 8.163 0.420 9.614 1.00 96.88 211 CYS A C 1
ATOM 1698 O O . CYS A 1 211 ? 7.961 -0.675 9.090 1.00 96.88 211 CYS A O 1
ATOM 1700 N N . PRO A 1 212 ? 9.375 0.721 10.132 1.00 91.62 212 PRO A N 1
ATOM 1701 C CA . PRO A 1 212 ? 10.509 -0.219 10.172 1.00 91.62 212 PRO A CA 1
ATOM 1702 C C . PRO A 1 212 ? 10.245 -1.508 10.986 1.00 91.62 212 PRO A C 1
ATOM 1704 O O . PRO A 1 212 ? 10.990 -2.487 10.864 1.00 91.62 212 PRO A O 1
ATOM 1707 N N . GLY A 1 213 ? 9.167 -1.528 11.773 1.00 88.94 213 GLY A N 1
ATOM 1708 C CA . GLY A 1 213 ? 8.650 -2.656 12.544 1.00 88.94 213 GLY A CA 1
ATOM 1709 C C . GLY A 1 213 ? 7.230 -2.338 13.022 1.00 88.94 213 GLY A C 1
ATOM 1710 O O . GLY A 1 213 ? 6.417 -1.858 12.240 1.00 88.94 213 GLY A O 1
ATOM 1711 N N . ASN A 1 214 ? 6.943 -2.548 14.308 1.00 90.06 214 ASN A N 1
ATOM 1712 C CA . ASN A 1 214 ? 5.687 -2.102 14.930 1.00 90.06 214 ASN A CA 1
ATOM 1713 C C . ASN A 1 214 ? 5.654 -0.593 15.235 1.00 90.06 214 ASN A C 1
ATOM 1715 O O . ASN A 1 214 ? 4.578 -0.039 15.439 1.00 90.06 214 ASN A O 1
ATOM 1719 N N . ASN A 1 215 ? 6.814 0.064 15.259 1.00 93.56 215 ASN A N 1
ATOM 1720 C CA . ASN A 1 215 ? 6.918 1.511 15.390 1.00 93.56 215 ASN A CA 1
ATOM 1721 C C . ASN A 1 215 ? 6.736 2.149 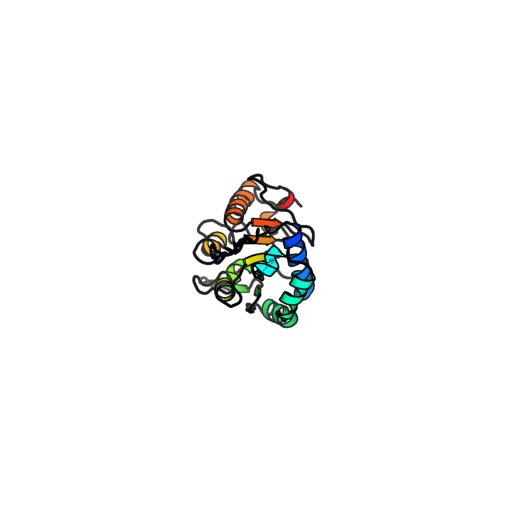14.016 1.00 93.56 215 ASN A C 1
ATOM 1723 O O . ASN A 1 215 ? 7.541 1.905 13.114 1.00 93.56 215 ASN A O 1
ATOM 1727 N N . CYS A 1 216 ? 5.704 2.975 13.874 1.00 96.81 216 CYS A N 1
ATOM 1728 C CA . CYS A 1 216 ? 5.498 3.797 12.692 1.00 96.81 216 CYS A CA 1
ATOM 1729 C C . CYS A 1 216 ? 5.708 5.271 13.003 1.00 96.81 216 CYS A C 1
ATOM 1731 O O . CYS A 1 216 ? 5.577 5.721 14.138 1.00 96.81 216 CYS A O 1
ATOM 1733 N N . MET A 1 217 ? 5.965 6.027 11.950 1.00 96.75 217 MET A N 1
ATOM 1734 C CA . MET A 1 217 ? 5.949 7.478 11.965 1.00 96.75 217 MET A CA 1
ATOM 1735 C C . MET A 1 217 ? 5.152 7.974 10.768 1.00 96.75 217 MET A C 1
ATOM 1737 O O . MET A 1 217 ? 5.289 7.443 9.661 1.00 96.75 217 MET A O 1
ATOM 1741 N N . LYS A 1 218 ? 4.326 8.995 10.980 1.00 97.12 218 LYS A N 1
ATOM 1742 C CA . LYS A 1 218 ? 3.665 9.693 9.885 1.00 97.12 218 LYS A CA 1
ATOM 1743 C C . LYS A 1 218 ? 4.683 10.568 9.155 1.00 97.12 218 LYS A C 1
ATOM 1745 O O . LYS A 1 218 ? 5.488 11.260 9.783 1.00 97.12 218 LYS A O 1
ATOM 1750 N N . CYS A 1 219 ? 4.663 10.515 7.827 1.00 97.62 219 CYS A N 1
ATOM 1751 C CA . CYS A 1 219 ? 5.655 11.191 6.993 1.00 97.62 219 CYS A CA 1
ATOM 1752 C C . CYS A 1 219 ? 5.346 12.664 6.756 1.00 97.62 219 CYS A C 1
ATOM 1754 O O . CYS A 1 219 ? 6.258 13.431 6.457 1.00 97.62 219 CYS A O 1
ATOM 1756 N N . VAL A 1 220 ? 4.087 13.067 6.924 1.00 96.25 220 VAL A N 1
ATOM 1757 C CA . VAL A 1 220 ? 3.665 14.465 6.855 1.00 96.25 220 VAL A CA 1
ATOM 1758 C C . VAL A 1 220 ? 2.711 14.755 8.009 1.00 96.25 220 VAL A C 1
ATOM 1760 O O . VAL A 1 220 ? 1.648 14.141 8.120 1.00 96.25 220 VAL A O 1
ATOM 1763 N N . VAL A 1 221 ? 3.079 15.708 8.863 1.00 93.50 221 VAL A N 1
ATOM 1764 C CA . VAL A 1 221 ? 2.279 16.149 10.013 1.00 93.50 221 VAL A CA 1
ATOM 1765 C C . VAL A 1 221 ? 2.039 17.644 9.870 1.00 93.50 221 VAL A C 1
ATOM 1767 O O . VAL A 1 221 ? 2.988 18.417 9.820 1.00 93.50 221 VAL A O 1
ATOM 1770 N N . ASN A 1 222 ? 0.774 18.060 9.766 1.00 89.94 222 ASN A N 1
ATOM 1771 C CA . ASN A 1 222 ? 0.392 19.468 9.582 1.00 89.94 222 ASN A CA 1
ATOM 1772 C C . ASN A 1 222 ? 1.129 20.157 8.413 1.00 89.94 222 ASN A C 1
ATOM 1774 O O . ASN A 1 222 ? 1.564 21.299 8.523 1.00 89.94 222 ASN A O 1
ATOM 1778 N N . GLY A 1 223 ? 1.320 19.436 7.301 1.00 89.00 223 GLY A N 1
ATOM 1779 C CA . GLY A 1 223 ? 2.048 19.925 6.121 1.00 89.00 223 GLY A CA 1
ATOM 1780 C C . GLY A 1 223 ? 3.577 19.922 6.256 1.00 89.00 223 GLY A C 1
ATOM 1781 O O . GLY A 1 223 ? 4.271 20.232 5.291 1.00 89.00 223 GLY A O 1
ATOM 1782 N N . VAL A 1 224 ? 4.114 19.536 7.415 1.00 94.50 224 VAL A N 1
ATOM 1783 C CA . VAL A 1 224 ? 5.554 19.449 7.670 1.00 94.50 224 VAL A CA 1
ATOM 1784 C C . VAL A 1 224 ? 6.043 18.027 7.415 1.00 94.50 224 VAL A C 1
ATOM 1786 O O . VAL A 1 224 ? 5.488 17.058 7.936 1.00 94.50 224 VAL A O 1
ATOM 1789 N N . ARG A 1 225 ? 7.100 17.906 6.607 1.00 95.56 225 ARG A N 1
ATOM 1790 C CA . ARG A 1 225 ? 7.750 16.633 6.271 1.00 95.56 225 ARG A CA 1
ATOM 1791 C C . ARG A 1 225 ? 8.513 16.100 7.484 1.00 95.56 225 ARG A C 1
ATOM 1793 O O . ARG A 1 225 ? 9.306 16.819 8.089 1.00 95.56 225 ARG A O 1
ATOM 1800 N N . ASN A 1 226 ? 8.317 14.829 7.807 1.00 95.00 226 ASN A N 1
ATOM 1801 C CA . ASN A 1 226 ? 9.108 14.127 8.807 1.00 95.00 226 ASN A CA 1
ATOM 1802 C C . ASN A 1 226 ? 10.289 13.433 8.120 1.00 95.00 226 ASN A C 1
ATOM 1804 O O . ASN A 1 226 ? 10.137 12.354 7.546 1.00 95.00 226 ASN A O 1
ATOM 1808 N N . ASN A 1 227 ? 11.473 14.043 8.192 1.00 92.31 227 ASN A N 1
ATOM 1809 C CA . ASN A 1 227 ? 12.672 13.540 7.517 1.00 92.31 227 ASN A CA 1
ATOM 1810 C C . ASN A 1 227 ? 13.088 12.128 7.956 1.00 92.31 227 ASN A C 1
ATOM 1812 O O . ASN A 1 227 ? 13.730 11.435 7.173 1.00 92.31 227 ASN A O 1
ATOM 1816 N N . ASN A 1 228 ? 12.645 11.645 9.120 1.00 92.50 228 ASN A N 1
ATOM 1817 C CA . ASN A 1 228 ? 12.884 10.264 9.555 1.00 92.50 228 ASN A CA 1
ATOM 1818 C C . ASN A 1 228 ? 12.152 9.230 8.676 1.00 92.50 228 ASN A C 1
ATOM 1820 O O . ASN A 1 228 ? 12.478 8.045 8.703 1.00 92.50 228 ASN A O 1
ATOM 1824 N N . CYS A 1 229 ? 11.179 9.641 7.854 1.00 94.81 229 CYS A N 1
ATOM 1825 C CA . CYS A 1 229 ? 10.605 8.757 6.840 1.00 94.81 229 CYS A CA 1
ATOM 1826 C C . CYS A 1 229 ? 11.554 8.475 5.668 1.00 94.81 229 CYS A C 1
ATOM 1828 O O . CYS A 1 229 ? 11.384 7.465 4.991 1.00 94.81 229 CYS A O 1
ATOM 1830 N N . PHE A 1 230 ? 12.524 9.348 5.407 1.00 92.69 230 PHE A N 1
ATOM 1831 C CA . PHE A 1 230 ? 13.472 9.177 4.307 1.00 92.69 230 PHE A CA 1
ATOM 1832 C C . PHE A 1 230 ? 14.871 8.819 4.817 1.00 92.69 230 PHE A C 1
ATOM 1834 O O . PHE A 1 230 ? 15.493 7.886 4.320 1.00 92.69 230 PHE A O 1
ATOM 1841 N N . ASN A 1 231 ? 15.320 9.487 5.875 1.00 81.94 231 ASN A N 1
ATOM 1842 C CA . ASN A 1 231 ? 16.624 9.262 6.479 1.00 81.94 231 ASN A CA 1
ATOM 1843 C C . ASN A 1 231 ? 16.571 7.995 7.344 1.00 81.94 231 ASN A C 1
ATOM 1845 O O . ASN A 1 231 ? 15.661 7.825 8.159 1.00 81.94 231 ASN A O 1
ATOM 1849 N N . SER A 1 232 ? 17.488 7.061 7.108 1.00 59.34 232 SER A N 1
ATOM 1850 C CA . SER A 1 232 ? 17.707 5.867 7.938 1.00 59.34 232 SER A CA 1
ATOM 1851 C C . SER A 1 232 ? 18.578 6.178 9.143 1.00 59.34 232 SER A C 1
ATOM 1853 O O . SER A 1 232 ? 19.629 6.816 8.920 1.00 59.34 232 SER A O 1
#

Organism: Eleutherodactylus coqui (NCBI:txid57060)

Foldseek 3Di:
DDDDDPPPPPPPPPPLPQDEQDLLLQLVLVQVLCVLAPVPDDFKKKKKFFDASVCRSVSVDPVSSVVLCVQPPSVVCNVQQVVQHWDAGLGMIMHTKDWDQDPVRDIDIQHNLLQQLDDQPDHSLQVSCPHPDHGQEMEIEIQEDQDLVACQPPPHPNDNLVSLVPPRDDPNNNAFEYEYAHHDPVCLPPDVVSVVVSVVSSCVSHFYWYHVHSRIDTQADPNDGDCVSRHD

Secondary structure (DSSP, 8-state):
-----------------PPP--HHHHHHHHHHHIIIIITT-SS--EEEEEE-HHHHHTT--HHHHHHHHHTS-HHHHHHHHHTTPPEE-SSEEEE--EEEE-TTS-EEEE-HHHHHT-STTS-HHHHHHHSSSPPSEEEEEEEEPPPTTTTS-TT-TT-HHHHHHTTTS-TT-SEEEEEEEE--GGGTTS-HHHHHHHHHHHHTTSEEEE-SSS--EESEETTEE-GGGT--

InterPro domains:
  IPR040958 Secreted Novel AID/APOBEC-like Deaminase 1 [PF18744] (42-231)

Sequence (232 aa):
MRHTILTLLCLWSCILQVTPLTEEHVGRATYYFDQQIFRNQWAQYAYFVKFTGEECSGGLQLNVLQQVMGNINAADVLRTVRSGEIYEGTRMVAAAPKDIVLPNGNVGTEHSEFRLLNPDNNSPISRLLASAPAAGCVIFYSLNSPCVNTCTAPYGRYNIIDKLNHHRLPNNIQDKAFSFRNVFRYDQDRDAEIVWRNWNNLNNVMNLYRCPGNNCMKCVVNGVRNNNCFNS

Mean predicted aligned error: 6.49 Å

pLDDT: mean 88.99, std 14.12, range [37.78, 98.44]

Nearest PDB structures (foldseek):
  7e6g-assembly1_B  TM=2.410E-01  e=5.472E+00  Pseudomonas aeruginosa